Protein AF-0000000078830075 (afdb_homodimer)

Solvent-accessible surface area (backbone atoms only — not comparable to full-atom values): 16969 Å² total; per-residue (Å²): 133,56,41,70,71,23,54,43,54,66,68,58,48,35,55,48,44,54,53,34,48,76,71,70,46,42,34,18,35,35,65,46,62,56,56,66,70,47,53,48,56,51,42,21,47,45,45,36,24,74,73,27,76,35,22,37,37,37,28,37,24,48,68,22,34,22,73,73,71,29,87,81,36,53,84,42,56,39,69,52,33,47,44,50,54,28,34,26,55,56,42,60,32,29,31,77,40,60,59,93,61,63,58,69,55,43,70,63,55,58,39,51,29,41,33,42,45,61,93,42,49,46,86,64,39,87,60,38,66,68,37,42,72,78,70,24,43,56,39,57,24,44,58,83,83,53,78,49,60,64,57,52,46,48,58,50,28,57,62,56,73,105,130,56,41,70,72,24,54,43,55,67,69,59,50,36,54,49,43,53,52,34,50,75,71,70,44,41,33,18,35,36,67,47,62,57,55,67,70,45,53,45,56,51,42,20,47,42,44,37,24,74,74,28,77,35,20,37,36,36,27,37,24,47,69,21,35,21,74,74,72,28,87,79,36,53,83,44,58,40,70,49,33,47,43,48,52,27,35,26,55,58,42,59,32,30,29,76,40,61,59,92,61,64,57,69,56,41,69,65,54,57,39,51,29,41,34,43,45,60,93,44,49,48,87,62,39,87,60,38,65,69,38,43,73,77,70,22,43,56,38,59,23,43,58,84,83,51,76,48,60,64,56,51,48,48,59,49,28,56,62,56,74,104

Structure (mmCIF, N/CA/C/O backbone):
data_AF-0000000078830075-model_v1
#
loop_
_entity.id
_entity.type
_entity.pdbx_description
1 polymer 'D-beta-D-heptose 1-phosphate adenosyltransferase'
#
loop_
_atom_site.group_PDB
_atom_site.id
_atom_site.type_symbol
_atom_site.label_atom_id
_atom_site.label_alt_id
_atom_site.label_comp_id
_atom_site.label_asym_id
_atom_site.label_entity_id
_atom_site.label_seq_id
_atom_site.pdbx_PDB_ins_code
_atom_site.Cartn_x
_atom_site.Cartn_y
_atom_site.Cartn_z
_atom_site.occupancy
_atom_site.B_iso_or_equiv
_atom_site.auth_seq_id
_atom_site.auth_comp_id
_atom_site.auth_asym_id
_atom_site.auth_atom_id
_atom_site.pdbx_PDB_model_num
ATOM 1 N N . MET A 1 1 ? 12.781 -2.438 7.293 1 75.56 1 MET A N 1
ATOM 2 C CA . MET A 1 1 ? 11.867 -2.143 8.391 1 75.56 1 MET A CA 1
ATOM 3 C C . MET A 1 1 ? 10.5 -2.771 8.148 1 75.56 1 MET A C 1
ATOM 5 O O . MET A 1 1 ? 9.969 -2.711 7.039 1 75.56 1 MET A O 1
ATOM 9 N N . SER A 1 2 ? 10.039 -3.365 9.188 1 88.38 2 SER A N 1
ATOM 10 C CA . SER A 1 2 ? 8.742 -4.012 9.039 1 88.38 2 SER A CA 1
ATOM 11 C C . SER A 1 2 ? 7.613 -2.984 8.992 1 88.38 2 SER A C 1
ATOM 13 O O . SER A 1 2 ? 7.777 -1.855 9.461 1 88.38 2 SER A O 1
ATOM 15 N N . THR A 1 3 ? 6.559 -3.283 8.367 1 91.44 3 THR A N 1
ATOM 16 C CA . THR A 1 3 ? 5.395 -2.42 8.203 1 91.44 3 THR A CA 1
ATOM 17 C C . THR A 1 3 ? 4.93 -1.876 9.555 1 91.44 3 THR A C 1
ATOM 19 O O . THR A 1 3 ? 4.781 -0.664 9.719 1 91.44 3 THR A O 1
ATOM 22 N N . LEU A 1 4 ? 4.824 -2.672 10.562 1 94.5 4 LEU A N 1
ATOM 23 C CA . LEU A 1 4 ? 4.281 -2.258 11.852 1 94.5 4 LEU A CA 1
ATOM 24 C C . LEU A 1 4 ? 5.285 -1.397 12.617 1 94.5 4 LEU A C 1
ATOM 26 O O . LEU A 1 4 ? 4.898 -0.557 13.43 1 94.5 4 LEU A O 1
ATOM 30 N N . GLU A 1 5 ? 6.574 -1.55 12.328 1 96.75 5 GLU A N 1
ATOM 31 C CA . GLU A 1 5 ? 7.613 -0.758 12.977 1 96.75 5 GLU A CA 1
ATOM 32 C C . GLU A 1 5 ? 7.574 0.695 12.508 1 96.75 5 GLU A C 1
ATOM 34 O O . GLU A 1 5 ? 8.133 1.577 13.156 1 96.75 5 GLU A O 1
ATOM 39 N N . LYS A 1 6 ? 6.98 0.904 11.383 1 98.56 6 LYS A N 1
ATOM 40 C CA . LYS A 1 6 ? 6.859 2.266 10.875 1 98.56 6 LYS A CA 1
ATOM 41 C C . LYS A 1 6 ? 5.871 3.078 11.703 1 98.56 6 LYS A C 1
ATOM 43 O O . LYS A 1 6 ? 5.871 4.309 11.648 1 98.56 6 LYS A O 1
ATOM 48 N N . ILE A 1 7 ? 4.922 2.43 12.359 1 98.75 7 ILE A N 1
ATOM 49 C CA . ILE A 1 7 ? 3.908 3.117 13.156 1 98.75 7 ILE A CA 1
ATOM 50 C C . ILE A 1 7 ? 4.473 3.453 14.531 1 98.75 7 ILE A C 1
ATOM 52 O O . ILE A 1 7 ? 4.766 2.555 15.328 1 98.75 7 ILE A O 1
ATOM 56 N N . GLN A 1 8 ? 4.652 4.695 14.766 1 98.75 8 GLN A N 1
ATOM 57 C CA . GLN A 1 8 ? 5.309 5.148 15.984 1 98.75 8 GLN A CA 1
ATOM 58 C C . GLN A 1 8 ? 4.523 6.281 16.641 1 98.75 8 GLN A C 1
ATOM 60 O O . GLN A 1 8 ? 3.676 6.906 16 1 98.75 8 GLN A O 1
ATOM 65 N N . SER A 1 9 ? 4.816 6.508 17.891 1 98.56 9 SER A N 1
ATOM 66 C CA . SER A 1 9 ? 4.238 7.652 18.594 1 98.56 9 SER A CA 1
ATOM 67 C C . SER A 1 9 ? 4.832 8.969 18.094 1 98.56 9 SER A C 1
ATOM 69 O O . SER A 1 9 ? 5.934 8.984 17.547 1 98.56 9 SER A O 1
ATOM 71 N N . LEU A 1 10 ? 4.09 10.016 18.328 1 98.69 10 LEU A N 1
ATOM 72 C CA . LEU A 1 10 ? 4.594 11.344 17.969 1 98.69 10 LEU A CA 1
ATOM 73 C C . LEU A 1 10 ? 5.91 11.625 18.688 1 98.69 10 LEU A C 1
ATOM 75 O O . LEU A 1 10 ? 6.84 12.18 18.094 1 98.69 10 LEU A O 1
ATOM 79 N N . ALA A 1 11 ? 5.969 11.25 19.891 1 98.38 11 ALA A N 1
ATOM 80 C CA . ALA A 1 11 ? 7.172 11.5 20.688 1 98.38 11 ALA A CA 1
ATOM 81 C C . ALA A 1 11 ? 8.383 10.812 20.062 1 98.38 11 ALA A C 1
ATOM 83 O O . ALA A 1 11 ? 9.453 11.422 19.938 1 98.38 11 ALA A O 1
ATOM 84 N N . LYS A 1 12 ? 8.227 9.594 19.672 1 98.62 12 LYS A N 1
ATOM 85 C CA . LYS A 1 12 ? 9.32 8.844 19.062 1 98.62 12 LYS A CA 1
ATOM 86 C C . LYS A 1 12 ? 9.734 9.461 17.734 1 98.62 12 LYS A C 1
ATOM 88 O O . LYS A 1 12 ? 10.922 9.586 17.438 1 98.62 12 LYS A O 1
ATOM 93 N N . VAL A 1 13 ? 8.766 9.867 16.938 1 98.88 13 VAL A N 1
ATOM 94 C CA . VAL A 1 13 ? 9.07 10.438 15.625 1 98.88 13 VAL A CA 1
ATOM 95 C C . VAL A 1 13 ? 9.742 11.797 15.797 1 98.88 13 VAL A C 1
ATOM 97 O O . VAL A 1 13 ? 10.625 12.164 15.023 1 98.88 13 VAL A O 1
ATOM 100 N N . ALA A 1 14 ? 9.281 12.531 16.797 1 98.62 14 ALA A N 1
ATOM 101 C CA . ALA A 1 14 ? 9.914 13.82 17.078 1 98.62 14 ALA A CA 1
ATOM 102 C C . ALA A 1 14 ? 11.383 13.641 17.422 1 98.62 14 ALA A C 1
ATOM 104 O O . ALA A 1 14 ? 12.227 14.445 17.016 1 98.62 14 ALA A O 1
ATOM 105 N N . GLU A 1 15 ? 11.672 12.609 18.188 1 98.44 15 GLU A N 1
ATOM 106 C CA . GLU A 1 15 ? 13.062 12.289 18.484 1 98.44 15 GLU A CA 1
ATOM 107 C C . GLU A 1 15 ? 13.836 11.961 17.219 1 98.44 15 GLU A C 1
ATOM 109 O O . GLU A 1 15 ? 14.953 12.438 17.016 1 98.44 15 GLU A O 1
ATOM 114 N N . GLU A 1 16 ? 13.281 11.195 16.391 1 98.62 16 GLU A N 1
ATOM 115 C CA . GLU A 1 16 ? 13.914 10.82 15.133 1 98.62 16 GLU A CA 1
ATOM 116 C C . GLU A 1 16 ? 14.109 12.039 14.234 1 98.62 16 GLU A C 1
ATOM 118 O O . GLU A 1 16 ? 15.109 12.133 13.523 1 98.62 16 GLU A O 1
ATOM 123 N N . ARG A 1 17 ? 13.133 12.867 14.273 1 98.44 17 ARG A N 1
ATOM 124 C CA . ARG A 1 17 ? 13.211 14.094 13.492 1 98.44 17 ARG A CA 1
ATOM 125 C C . ARG A 1 17 ? 14.469 14.883 13.836 1 98.44 17 ARG A C 1
ATOM 127 O O . ARG A 1 17 ? 15.117 15.445 12.945 1 98.44 17 ARG A O 1
ATOM 134 N N . GLU A 1 18 ? 14.797 14.992 15.07 1 97.75 18 GLU A N 1
ATOM 135 C CA . GLU A 1 18 ? 16.016 15.695 15.484 1 97.75 18 GLU A CA 1
ATOM 136 C C . GLU A 1 18 ? 17.25 15.039 14.906 1 97.75 18 GLU A C 1
ATOM 138 O O . GLU A 1 18 ? 18.188 15.734 14.492 1 97.75 18 GLU A O 1
ATOM 143 N N . ARG A 1 19 ? 17.219 13.773 14.898 1 97.94 19 ARG A N 1
ATOM 144 C CA . ARG A 1 19 ? 18.328 13.039 14.297 1 97.94 19 ARG A CA 1
ATOM 145 C C . ARG A 1 19 ? 18.406 13.305 12.797 1 97.94 19 ARG A C 1
ATOM 147 O O . ARG A 1 19 ? 19.5 13.523 12.258 1 97.94 19 ARG A O 1
ATOM 154 N N . TRP A 1 20 ? 17.25 13.305 12.133 1 98.44 20 TRP A N 1
ATOM 155 C CA . TRP A 1 20 ? 17.219 13.578 10.703 1 98.44 20 TRP A CA 1
ATOM 156 C C . TRP A 1 20 ? 17.734 14.977 10.406 1 98.44 20 TRP A C 1
ATOM 158 O O . TRP A 1 20 ? 18.5 15.172 9.453 1 98.44 20 TRP A O 1
ATOM 168 N N . ARG A 1 21 ? 17.297 15.844 11.188 1 97.06 21 ARG A N 1
ATOM 169 C CA . ARG A 1 21 ? 17.766 17.219 11.031 1 97.06 21 ARG A CA 1
ATOM 170 C C . ARG A 1 21 ? 19.281 17.297 11.148 1 97.06 21 ARG A C 1
ATOM 172 O O . ARG A 1 21 ? 19.938 17.953 10.344 1 97.06 21 ARG A O 1
ATOM 179 N N . ALA A 1 22 ? 19.828 16.625 12.148 1 97.75 22 ALA A N 1
ATOM 180 C CA . ALA A 1 22 ? 21.266 16.625 12.375 1 97.75 22 ALA A CA 1
ATOM 181 C C . ALA A 1 22 ? 22.016 16 11.195 1 97.75 22 ALA A C 1
ATOM 183 O O . ALA A 1 22 ? 23.156 16.375 10.906 1 97.75 22 ALA A O 1
ATOM 184 N N . GLU A 1 23 ? 21.344 15.164 10.508 1 98.19 23 GLU A N 1
ATOM 185 C CA . GLU A 1 23 ? 21.922 14.477 9.359 1 98.19 23 GLU A CA 1
ATOM 186 C C . GLU A 1 23 ? 21.703 15.266 8.07 1 98.19 23 GLU A C 1
ATOM 188 O O . GLU A 1 23 ? 22.141 14.852 6.996 1 98.19 23 GLU A O 1
ATOM 193 N N . GLY A 1 24 ? 20.938 16.375 8.188 1 98.06 24 GLY A N 1
ATOM 194 C CA . GLY A 1 24 ? 20.656 17.203 7.02 1 98.06 24 GLY A CA 1
ATOM 195 C C . GLY A 1 24 ? 19.547 16.641 6.145 1 98.06 24 GLY A C 1
ATOM 196 O O . GLY A 1 24 ? 19.453 17 4.965 1 98.06 24 GLY A O 1
ATOM 197 N N . ARG A 1 25 ? 18.75 15.758 6.746 1 98.69 25 ARG A N 1
ATOM 198 C CA . ARG A 1 25 ? 17.656 15.156 5.996 1 98.69 25 ARG A CA 1
ATOM 199 C C . ARG A 1 25 ? 16.375 15.977 6.133 1 98.69 25 ARG A C 1
ATOM 201 O O . ARG A 1 25 ? 16.047 16.422 7.23 1 98.69 25 ARG A O 1
ATOM 208 N N . THR A 1 26 ? 15.664 16.141 5.035 1 98.81 26 THR A N 1
ATOM 209 C CA . THR A 1 26 ? 14.406 16.875 5.027 1 98.81 26 THR A CA 1
ATOM 210 C C . THR A 1 26 ? 13.227 15.945 5.281 1 98.81 26 THR A C 1
ATOM 212 O O . THR A 1 26 ? 13.305 14.742 4.996 1 98.81 26 THR A O 1
ATOM 215 N N . VAL A 1 27 ? 12.188 16.562 5.871 1 98.88 27 VAL A N 1
ATOM 216 C CA . VAL A 1 27 ? 11.016 15.789 6.25 1 98.88 27 VAL A CA 1
ATOM 217 C C . VAL A 1 27 ? 9.758 16.406 5.629 1 98.88 27 VAL A C 1
ATOM 219 O O . VAL A 1 27 ? 9.539 17.609 5.719 1 98.88 27 VAL A O 1
ATOM 222 N N . ALA A 1 28 ? 8.977 15.562 4.957 1 98.94 28 ALA A N 1
ATOM 223 C CA . ALA A 1 28 ? 7.621 15.914 4.543 1 98.94 28 ALA A CA 1
ATOM 224 C C . ALA A 1 28 ? 6.59 15.328 5.5 1 98.94 28 ALA A C 1
ATOM 226 O O . ALA A 1 28 ? 6.746 14.203 5.984 1 98.94 28 ALA A O 1
ATOM 227 N N . LEU A 1 29 ? 5.547 16.094 5.727 1 98.88 29 LEU A N 1
ATOM 228 C CA . LEU A 1 29 ? 4.367 15.633 6.453 1 98.88 29 LEU A CA 1
ATOM 229 C C . LEU A 1 29 ? 3.145 15.609 5.543 1 98.88 29 LEU A C 1
ATOM 231 O O . LEU A 1 29 ? 2.854 16.594 4.863 1 98.88 29 LEU A O 1
ATOM 235 N N . ALA A 1 30 ? 2.545 14.523 5.445 1 98.69 30 ALA A N 1
ATOM 236 C CA . ALA A 1 30 ? 1.22 14.375 4.848 1 98.69 30 ALA A CA 1
ATOM 237 C C . ALA A 1 30 ? 0.227 13.805 5.859 1 98.69 30 ALA A C 1
ATOM 239 O O . ALA A 1 30 ? 0.625 13.203 6.859 1 98.69 30 ALA A O 1
ATOM 240 N N . ASN A 1 31 ? -1.038 14.062 5.637 1 98.31 31 ASN A N 1
ATOM 241 C CA . ASN A 1 31 ? -2.016 13.539 6.582 1 98.31 31 ASN A CA 1
ATOM 242 C C . ASN A 1 31 ? -3.352 13.25 5.906 1 98.31 31 ASN A C 1
ATOM 244 O O . ASN A 1 31 ? -3.625 13.758 4.816 1 98.31 31 ASN A O 1
ATOM 248 N N . GLY A 1 32 ? -4.098 12.422 6.527 1 96.81 32 GLY A N 1
ATOM 249 C CA . GLY A 1 32 ? -5.422 12.094 6.027 1 96.81 32 GLY A CA 1
ATOM 250 C C . GLY A 1 32 ? -6.09 10.969 6.793 1 96.81 32 GLY A C 1
ATOM 251 O O . GLY A 1 32 ? -5.48 10.367 7.684 1 96.81 32 GLY A O 1
ATOM 252 N N . VAL A 1 33 ? -7.285 10.703 6.449 1 96.62 33 VAL A N 1
ATOM 253 C CA . VAL A 1 33 ? -8.07 9.633 7.055 1 96.62 33 VAL A CA 1
ATOM 254 C C . VAL A 1 33 ? -7.672 8.289 6.449 1 96.62 33 VAL A C 1
ATOM 256 O O . VAL A 1 33 ? -7.445 7.32 7.176 1 96.62 33 VAL A O 1
ATOM 259 N N . PHE A 1 34 ? -7.617 8.227 5.098 1 95.88 34 PHE A N 1
ATOM 260 C CA . PHE A 1 34 ? -7.23 7.043 4.336 1 95.88 34 PHE A CA 1
ATOM 261 C C . PHE A 1 34 ? -8.172 5.879 4.629 1 95.88 34 PHE A C 1
ATOM 263 O O . PHE A 1 34 ? -7.719 4.766 4.898 1 95.88 34 PHE A O 1
ATOM 270 N N . ASP A 1 35 ? -9.43 6.188 4.586 1 92.88 35 ASP A N 1
ATOM 271 C CA . ASP A 1 35 ? -10.469 5.234 4.965 1 92.88 35 ASP A CA 1
ATOM 272 C C . ASP A 1 35 ? -10.5 4.047 4.004 1 92.88 35 ASP A C 1
ATOM 274 O O . ASP A 1 35 ? -10.508 2.891 4.434 1 92.88 35 ASP A O 1
ATOM 278 N N . LEU A 1 36 ? -10.562 4.273 2.73 1 89.75 36 LEU A N 1
ATOM 279 C CA . LEU A 1 36 ? -10.383 3.305 1.654 1 89.75 36 LEU A CA 1
ATOM 280 C C . LEU A 1 36 ? -9.227 3.701 0.746 1 89.75 36 LEU A C 1
ATOM 282 O O . LEU A 1 36 ? -9.391 4.543 -0.14 1 89.75 36 LEU A O 1
ATOM 286 N N . LEU A 1 37 ? -8.125 3.066 1.029 1 93.19 37 LEU A N 1
ATOM 287 C CA . LEU A 1 37 ? -6.914 3.412 0.291 1 93.19 37 LEU A CA 1
ATOM 288 C C . LEU A 1 37 ? -7.094 3.156 -1.202 1 93.19 37 LEU A C 1
ATOM 290 O O . LEU A 1 37 ? -7.621 2.113 -1.598 1 93.19 37 LEU A O 1
ATOM 294 N N . HIS A 1 38 ? -6.77 4.082 -1.998 1 92.88 38 HIS A N 1
ATOM 295 C CA . HIS A 1 38 ? -6.855 3.986 -3.451 1 92.88 38 HIS A CA 1
ATOM 296 C C . HIS A 1 38 ? -5.664 4.672 -4.117 1 92.88 38 HIS A C 1
ATOM 298 O O . HIS A 1 38 ? -4.82 5.262 -3.439 1 92.88 38 HIS A O 1
ATOM 304 N N . VAL A 1 39 ? -5.629 4.668 -5.391 1 93.62 39 VAL A N 1
ATOM 305 C CA . VAL A 1 39 ? -4.445 5.102 -6.121 1 93.62 39 VAL A CA 1
ATOM 306 C C . VAL A 1 39 ? -4.25 6.605 -5.938 1 93.62 39 VAL A C 1
ATOM 308 O O . VAL A 1 39 ? -3.117 7.094 -5.926 1 93.62 39 VAL A O 1
ATOM 311 N N . GLY A 1 40 ? -5.32 7.312 -5.77 1 93.12 40 GLY A N 1
ATOM 312 C CA . GLY A 1 40 ? -5.184 8.734 -5.48 1 93.12 40 GLY A CA 1
ATOM 313 C C . GLY A 1 40 ? -4.367 9.008 -4.234 1 93.12 40 GLY A C 1
ATOM 314 O O . GLY A 1 40 ? -3.562 9.945 -4.211 1 93.12 40 GLY A O 1
ATOM 315 N N . HIS A 1 41 ? -4.652 8.25 -3.189 1 95.75 41 HIS A N 1
ATOM 316 C CA . HIS A 1 41 ? -3.857 8.383 -1.975 1 95.75 41 HIS A CA 1
ATOM 317 C C . HIS A 1 41 ? -2.389 8.07 -2.24 1 95.75 41 HIS A C 1
ATOM 319 O O . HIS A 1 41 ? -1.504 8.789 -1.773 1 95.75 41 HIS A O 1
ATOM 325 N N . VAL A 1 42 ? -2.146 7.008 -2.992 1 96.19 42 VAL A N 1
ATOM 326 C CA . VAL A 1 42 ? -0.779 6.586 -3.279 1 96.19 42 VAL A CA 1
ATOM 327 C C . VAL A 1 42 ? -0.044 7.691 -4.031 1 96.19 42 VAL A C 1
ATOM 329 O O . VAL A 1 42 ? 1.069 8.07 -3.658 1 96.19 42 VAL A O 1
ATOM 332 N N . ARG A 1 43 ? -0.621 8.188 -5.008 1 95.06 43 ARG A N 1
ATOM 333 C CA . ARG A 1 43 ? 0.001 9.227 -5.82 1 95.06 43 ARG A CA 1
ATOM 334 C C . ARG A 1 43 ? 0.235 10.492 -5.008 1 95.06 43 ARG A C 1
ATOM 336 O O . ARG A 1 43 ? 1.271 11.148 -5.148 1 95.06 43 ARG A O 1
ATOM 343 N N . TYR A 1 44 ? -0.732 10.852 -4.152 1 96.25 44 TYR A N 1
ATOM 344 C CA . TYR A 1 44 ? -0.591 11.945 -3.195 1 96.25 44 TYR A CA 1
ATOM 345 C C . TYR A 1 44 ? 0.624 11.734 -2.301 1 96.25 44 TYR A C 1
ATOM 347 O O . TYR A 1 44 ? 1.494 12.602 -2.207 1 96.25 44 TYR A O 1
ATOM 355 N N . LEU A 1 45 ? 0.78 10.586 -1.755 1 98.12 45 LEU A N 1
ATOM 356 C CA . LEU A 1 45 ? 1.843 10.305 -0.798 1 98.12 45 LEU A CA 1
ATOM 357 C C . LEU A 1 45 ? 3.188 10.156 -1.505 1 98.12 45 LEU A C 1
ATOM 359 O O . LEU A 1 45 ? 4.219 10.586 -0.98 1 98.12 45 LEU A O 1
ATOM 363 N N . GLU A 1 46 ? 3.176 9.586 -2.65 1 97.5 46 GLU A N 1
ATOM 364 C CA . GLU A 1 46 ? 4.418 9.5 -3.412 1 97.5 46 GLU A CA 1
ATOM 365 C C . GLU A 1 46 ? 4.91 10.883 -3.832 1 97.5 46 GLU A C 1
ATOM 367 O O . GLU A 1 46 ? 6.113 11.148 -3.824 1 97.5 46 GLU A O 1
ATOM 372 N N . GLY A 1 47 ? 3.938 11.695 -4.246 1 96.81 47 GLY A N 1
ATOM 373 C CA . GLY A 1 47 ? 4.312 13.07 -4.523 1 96.81 47 GLY A CA 1
ATOM 374 C C . GLY A 1 47 ? 4.914 13.781 -3.32 1 96.81 47 GLY A C 1
ATOM 375 O O . GLY A 1 47 ? 5.883 14.531 -3.455 1 96.81 47 GLY A O 1
ATOM 376 N N . ALA A 1 48 ? 4.328 13.562 -2.146 1 98.12 48 ALA A N 1
ATOM 377 C CA . ALA A 1 48 ? 4.855 14.141 -0.911 1 98.12 48 ALA A CA 1
ATOM 378 C C . ALA A 1 48 ? 6.27 13.641 -0.63 1 98.12 48 ALA A C 1
ATOM 380 O O . ALA A 1 48 ? 7.164 14.43 -0.315 1 98.12 48 ALA A O 1
ATOM 381 N N . ARG A 1 49 ? 6.48 12.375 -0.796 1 98.19 49 ARG A N 1
ATOM 382 C CA . ARG A 1 49 ? 7.777 11.758 -0.54 1 98.19 49 ARG A CA 1
ATOM 383 C C . ARG A 1 49 ? 8.844 12.328 -1.475 1 98.19 49 ARG A C 1
ATOM 385 O O . ARG A 1 49 ? 10.008 12.477 -1.084 1 98.19 49 ARG A O 1
ATOM 392 N N . ALA A 1 50 ? 8.453 12.633 -2.684 1 97.62 50 ALA A N 1
ATOM 393 C CA . ALA A 1 50 ? 9.383 13.148 -3.686 1 97.62 50 ALA A CA 1
ATOM 394 C C . ALA A 1 50 ? 9.914 14.523 -3.285 1 97.62 50 ALA A C 1
ATOM 396 O O . ALA A 1 50 ? 10.922 14.992 -3.828 1 97.62 50 ALA A O 1
ATOM 397 N N . LEU A 1 51 ? 9.328 15.133 -2.285 1 98.19 51 LEU A N 1
ATOM 398 C CA . LEU A 1 51 ? 9.68 16.5 -1.931 1 98.19 51 LEU A CA 1
ATOM 399 C C . LEU A 1 51 ? 10.641 16.531 -0.747 1 98.19 51 LEU A C 1
ATOM 401 O O . LEU A 1 51 ? 11.133 17.594 -0.366 1 98.19 51 LEU A O 1
ATOM 405 N N . ALA A 1 52 ? 10.922 15.398 -0.125 1 98.69 52 ALA A N 1
ATOM 406 C CA . ALA A 1 52 ? 11.781 15.344 1.058 1 98.69 52 ALA A CA 1
ATOM 407 C C . ALA A 1 52 ? 12.484 13.992 1.16 1 98.69 52 ALA A C 1
ATOM 409 O O . ALA A 1 52 ? 12.18 13.07 0.401 1 98.69 52 ALA A O 1
ATOM 410 N N . ASP A 1 53 ? 13.383 13.883 2.064 1 98.69 53 ASP A N 1
ATOM 411 C CA . ASP A 1 53 ? 14.141 12.648 2.281 1 98.69 53 ASP A CA 1
ATOM 412 C C . ASP A 1 53 ? 13.32 11.641 3.074 1 98.69 53 ASP A C 1
ATOM 414 O O . ASP A 1 53 ? 13.523 10.43 2.943 1 98.69 53 ASP A O 1
ATOM 418 N N . VAL A 1 54 ? 12.445 12.156 3.934 1 98.75 54 VAL A N 1
ATOM 419 C CA . VAL A 1 54 ? 11.633 11.328 4.82 1 98.75 54 VAL A CA 1
ATOM 420 C C . VAL A 1 54 ? 10.164 11.75 4.723 1 98.75 54 VAL A C 1
ATOM 422 O O . VAL A 1 54 ? 9.859 12.945 4.719 1 98.75 54 VAL A O 1
ATOM 425 N N . LEU A 1 55 ? 9.305 10.797 4.609 1 98.88 55 LEU A N 1
ATOM 426 C CA . LEU A 1 55 ? 7.875 11.102 4.656 1 98.88 55 LEU A CA 1
ATOM 427 C C . LEU A 1 55 ? 7.246 10.562 5.934 1 98.88 55 LEU A C 1
ATOM 429 O O . LEU A 1 55 ? 7.285 9.359 6.188 1 98.88 55 LEU A O 1
ATOM 433 N N . VAL A 1 56 ? 6.652 11.406 6.711 1 98.94 56 VAL A N 1
ATOM 434 C CA . VAL A 1 56 ? 5.797 11.062 7.844 1 98.94 56 VAL A CA 1
ATOM 435 C C . VAL A 1 56 ? 4.332 11.258 7.465 1 98.94 56 VAL A C 1
ATOM 437 O O . VAL A 1 56 ? 3.949 12.312 6.957 1 98.94 56 VAL A O 1
ATOM 440 N N . VAL A 1 57 ? 3.578 10.258 7.684 1 98.94 57 VAL A N 1
ATOM 441 C CA . VAL A 1 57 ? 2.15 10.344 7.395 1 98.94 57 VAL A CA 1
ATOM 442 C C . VAL A 1 57 ? 1.355 10.289 8.695 1 98.94 57 VAL A C 1
ATOM 444 O O . VAL A 1 57 ? 1.53 9.375 9.5 1 98.94 57 VAL A O 1
ATOM 447 N N . ALA A 1 58 ? 0.541 11.258 8.891 1 98.94 58 ALA A N 1
ATOM 448 C CA . ALA A 1 58 ? -0.357 11.289 10.047 1 98.94 58 ALA A CA 1
ATOM 449 C C . ALA A 1 58 ? -1.755 10.812 9.664 1 98.94 58 ALA A C 1
ATOM 451 O O . ALA A 1 58 ? -2.4 11.391 8.789 1 98.94 58 ALA A O 1
ATOM 452 N N . VAL A 1 59 ? -2.217 9.789 10.32 1 98.75 59 VAL A N 1
ATOM 453 C CA . VAL A 1 59 ? -3.52 9.188 10.055 1 98.75 59 VAL A CA 1
ATOM 454 C C . VAL A 1 59 ? -4.5 9.57 11.156 1 98.75 59 VAL A C 1
ATOM 456 O O . VAL A 1 59 ? -4.223 9.367 12.344 1 98.75 59 VAL A O 1
ATOM 459 N N . ASN A 1 60 ? -5.648 10.141 10.773 1 98.44 60 ASN A N 1
ATOM 460 C CA . ASN A 1 60 ? -6.684 10.469 11.75 1 98.44 60 ASN A CA 1
ATOM 461 C C . ASN A 1 60 ? -7.121 9.242 12.531 1 98.44 60 ASN A C 1
ATOM 463 O O . ASN A 1 60 ? -7.301 8.164 11.961 1 98.44 60 ASN A O 1
ATOM 467 N N . SER A 1 61 ? -7.242 9.391 13.812 1 98.31 61 SER A N 1
ATOM 468 C CA . SER A 1 61 ? -7.832 8.32 14.617 1 98.31 61 SER A CA 1
ATOM 469 C C . SER A 1 61 ? -9.297 8.102 14.25 1 98.31 61 SER A C 1
ATOM 471 O O . SER A 1 61 ? -9.875 8.883 13.492 1 98.31 61 SER A O 1
ATOM 473 N N . ASP A 1 62 ? -9.883 7.012 14.812 1 97.31 62 ASP A N 1
ATOM 474 C CA . ASP A 1 62 ? -11.312 6.793 14.625 1 97.31 62 ASP A CA 1
ATOM 475 C C . ASP A 1 62 ? -12.125 7.961 15.188 1 97.31 62 ASP A C 1
ATOM 477 O O . ASP A 1 62 ? -13.07 8.43 14.547 1 97.31 62 ASP A O 1
ATOM 481 N N . ALA A 1 63 ? -11.727 8.414 16.375 1 96.75 63 ALA A N 1
ATOM 482 C CA . ALA A 1 63 ? -12.438 9.516 17.031 1 96.75 63 ALA A CA 1
ATOM 483 C C . ALA A 1 63 ? -12.336 10.797 16.188 1 96.75 63 ALA A C 1
ATOM 485 O O . ALA A 1 63 ? -13.344 11.469 15.961 1 96.75 63 ALA A O 1
ATOM 486 N N . SER A 1 64 ? -11.133 11.109 15.742 1 96.56 64 SER A N 1
ATOM 487 C CA . SER A 1 64 ? -10.914 12.281 14.906 1 96.56 64 SER A CA 1
ATOM 488 C C . SER A 1 64 ? -11.711 12.195 13.617 1 96.56 64 SER A C 1
ATOM 490 O O . SER A 1 64 ? -12.297 13.188 13.172 1 96.56 64 SER A O 1
ATOM 492 N N . THR A 1 65 ? -11.789 11.055 12.977 1 96.38 65 THR A N 1
ATOM 493 C CA . THR A 1 65 ? -12.516 10.844 11.734 1 96.38 65 THR A CA 1
ATOM 494 C C . THR A 1 65 ? -14.016 11.031 11.945 1 96.38 65 THR A C 1
ATOM 496 O O . THR A 1 65 ? -14.688 11.688 11.141 1 96.38 65 THR A O 1
ATOM 499 N N . ARG A 1 66 ? -14.484 10.469 13.008 1 94.81 66 ARG A N 1
ATOM 500 C CA . ARG A 1 66 ? -15.914 10.57 13.305 1 94.81 66 ARG A CA 1
ATOM 501 C C . ARG A 1 66 ? -16.328 12.023 13.523 1 94.81 66 ARG A C 1
ATOM 503 O O . ARG A 1 66 ? -17.406 12.438 13.102 1 94.81 66 ARG A O 1
ATOM 510 N N . ALA A 1 67 ? -15.516 12.734 14.164 1 93.06 67 ALA A N 1
ATOM 511 C CA . ALA A 1 67 ? -15.789 14.148 14.406 1 93.06 67 ALA A CA 1
ATOM 512 C C . ALA A 1 67 ? -15.844 14.93 13.094 1 93.06 67 ALA A C 1
ATOM 514 O O . ALA A 1 67 ? -16.609 15.883 12.969 1 93.06 67 ALA A O 1
ATOM 515 N N . TYR A 1 68 ? -15.07 14.531 12.125 1 88.88 68 TYR A N 1
ATOM 516 C CA . TYR A 1 68 ? -14.898 15.219 10.852 1 88.88 68 TYR A CA 1
ATOM 517 C C . TYR A 1 68 ? -15.922 14.742 9.828 1 88.88 68 TYR A C 1
ATOM 519 O O . TYR A 1 68 ? -16.562 15.562 9.156 1 88.88 68 TYR A O 1
ATOM 527 N N . LYS A 1 69 ? -16.219 13.438 9.781 1 89.31 69 LYS A N 1
ATOM 528 C CA . LYS A 1 69 ? -17.016 12.859 8.703 1 89.31 69 LYS A CA 1
ATOM 529 C C . LYS A 1 69 ? -18.391 12.414 9.211 1 89.31 69 LYS A C 1
ATOM 531 O O . LYS A 1 69 ? -19.281 12.133 8.414 1 89.31 69 LYS A O 1
ATOM 536 N N . GLY A 1 70 ? -18.516 12.383 10.484 1 90.94 70 GLY A N 1
ATOM 537 C CA . GLY A 1 70 ? -19.812 11.984 11.023 1 90.94 70 GLY A CA 1
ATOM 538 C C . GLY A 1 70 ? -19.828 10.57 11.555 1 90.94 70 GLY A C 1
ATOM 539 O O . GLY A 1 70 ? -18.844 9.836 11.422 1 90.94 70 GLY A O 1
ATOM 540 N N . PRO A 1 71 ? -21.047 10.367 12.008 1 88.56 71 PRO A N 1
ATOM 541 C CA . PRO A 1 71 ? -21.188 9.031 12.594 1 88.56 71 PRO A CA 1
ATOM 542 C C . PRO A 1 71 ? -21.094 7.918 11.547 1 88.56 71 PRO A C 1
ATOM 544 O O . PRO A 1 71 ? -21.438 8.141 10.375 1 88.56 71 PRO A O 1
ATOM 547 N N . GLY A 1 72 ? -20.578 6.812 11.789 1 88.19 72 GLY A N 1
ATOM 548 C CA . GLY A 1 72 ? -20.469 5.688 10.875 1 88.19 72 GLY A CA 1
ATOM 549 C C . GLY A 1 72 ? -19.109 5.617 10.188 1 88.19 72 GLY A C 1
ATOM 550 O O . GLY A 1 72 ? -18.844 4.688 9.43 1 88.19 72 GLY A O 1
ATOM 551 N N . ARG A 1 73 ? -18.562 6.727 10.414 1 90.94 73 ARG A N 1
ATOM 552 C CA . ARG A 1 73 ? -17.219 6.758 9.844 1 90.94 73 ARG A CA 1
ATOM 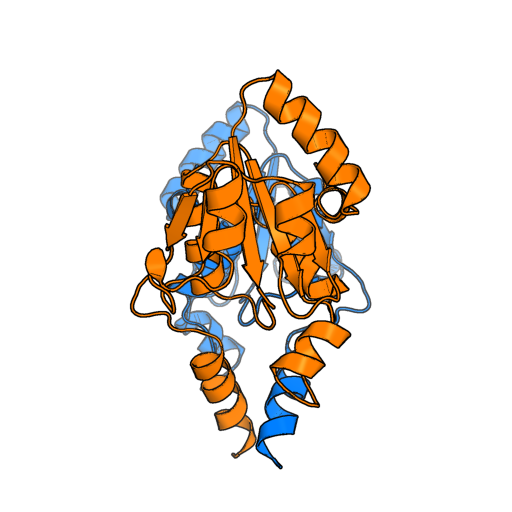553 C C . ARG A 1 73 ? -16.172 6.707 10.938 1 90.94 73 ARG A C 1
ATOM 555 O O . ARG A 1 73 ? -16.422 7.094 12.078 1 90.94 73 ARG A O 1
ATOM 562 N N . PRO A 1 74 ? -14.977 6.254 10.508 1 94.38 74 PRO A N 1
ATOM 563 C CA . PRO A 1 74 ? -14.539 5.637 9.258 1 94.38 74 PRO A CA 1
ATOM 564 C C . PRO A 1 74 ? -15.086 4.219 9.078 1 94.38 74 PRO A C 1
ATOM 566 O O . PRO A 1 74 ? -15.562 3.611 10.039 1 94.38 74 PRO A O 1
ATOM 569 N N . TYR A 1 75 ? -14.914 3.666 7.895 1 90.06 75 TYR A N 1
ATOM 570 C CA . TYR A 1 75 ? -15.289 2.289 7.602 1 90.06 75 TYR A CA 1
ATOM 571 C C . TYR A 1 75 ? -14.234 1.314 8.102 1 90.06 75 TYR A C 1
ATOM 573 O O . TYR A 1 75 ? -14.547 0.191 8.5 1 90.06 75 TYR A O 1
ATOM 581 N N . ILE A 1 76 ? -13.008 1.747 8.016 1 92.56 76 ILE A N 1
ATOM 582 C CA . ILE A 1 76 ? -11.867 0.914 8.383 1 92.56 76 ILE A CA 1
ATOM 583 C C . ILE A 1 76 ? -11.242 1.428 9.68 1 92.56 76 ILE A C 1
ATOM 585 O O . ILE A 1 76 ? -10.992 2.627 9.82 1 92.56 76 ILE A O 1
ATOM 589 N N . PRO A 1 77 ? -11.023 0.534 10.641 1 95.31 77 PRO A N 1
ATOM 590 C CA . PRO A 1 77 ? -10.445 0.977 11.906 1 95.31 77 PRO A CA 1
ATOM 591 C C . PRO A 1 77 ? -9.078 1.624 11.734 1 95.31 77 PRO A C 1
ATOM 593 O O . PRO A 1 77 ? -8.328 1.262 10.828 1 95.31 77 PRO A O 1
ATOM 596 N N . GLU A 1 78 ? -8.758 2.51 12.617 1 97.44 78 GLU A N 1
ATOM 597 C CA . GLU A 1 78 ? -7.543 3.309 12.508 1 97.44 78 GLU A CA 1
ATOM 598 C C . GLU A 1 78 ? -6.301 2.422 12.469 1 97.44 78 GLU A C 1
ATOM 600 O O . GLU A 1 78 ? -5.324 2.746 11.789 1 97.44 78 GLU A O 1
ATOM 605 N N . GLY A 1 79 ? -6.273 1.312 13.211 1 97 79 GLY A N 1
ATOM 606 C CA . GLY A 1 79 ? -5.125 0.422 13.18 1 97 79 GLY A CA 1
ATOM 607 C C . GLY A 1 79 ? -4.863 -0.165 11.805 1 97 79 GLY A C 1
ATOM 608 O O . GLY A 1 79 ? -3.713 -0.245 11.367 1 97 79 GLY A O 1
ATOM 609 N N . GLU A 1 80 ? -5.898 -0.555 11.148 1 96.06 80 GLU A N 1
ATOM 610 C CA . GLU A 1 80 ? -5.777 -1.127 9.812 1 96.06 80 GLU A CA 1
ATOM 611 C C . GLU A 1 80 ? -5.418 -0.057 8.781 1 96.06 80 GLU A C 1
ATOM 613 O O . GLU A 1 80 ? -4.609 -0.299 7.887 1 96.06 80 GLU A O 1
ATOM 618 N N . ARG A 1 81 ? -6.027 1.076 8.938 1 97.38 81 ARG A N 1
ATOM 619 C CA . ARG A 1 81 ? -5.691 2.174 8.039 1 97.38 81 ARG A CA 1
ATOM 620 C C . ARG A 1 81 ? -4.223 2.564 8.172 1 97.38 81 ARG A C 1
ATOM 622 O O . ARG A 1 81 ? -3.523 2.734 7.176 1 97.38 81 ARG A O 1
ATOM 629 N N . ALA A 1 82 ? -3.75 2.627 9.391 1 98.5 82 ALA A N 1
ATOM 630 C CA . ALA A 1 82 ? -2.348 2.951 9.648 1 98.5 82 ALA A CA 1
ATOM 631 C C . ALA A 1 82 ? -1.425 1.88 9.07 1 98.5 82 ALA A C 1
ATOM 633 O O . ALA A 1 82 ? -0.39 2.195 8.484 1 98.5 82 ALA A O 1
ATOM 634 N N . GLU A 1 83 ? -1.797 0.679 9.266 1 97.69 83 GLU A N 1
ATOM 635 C CA . GLU A 1 83 ? -1 -0.433 8.75 1 97.69 83 GLU A CA 1
ATOM 636 C C . GLU A 1 83 ? -0.922 -0.405 7.23 1 97.69 83 GLU A C 1
ATOM 638 O O . GLU A 1 83 ? 0.143 -0.634 6.652 1 97.69 83 GLU A O 1
ATOM 643 N N . LEU A 1 84 ? -2.006 -0.13 6.598 1 98 84 LEU A N 1
ATOM 644 C CA . LEU A 1 84 ? -2.035 -0.042 5.141 1 98 84 LEU A CA 1
ATOM 645 C C . LEU A 1 84 ? -1.119 1.072 4.645 1 98 84 LEU A C 1
ATOM 647 O O . LEU A 1 84 ? -0.337 0.87 3.713 1 98 84 LEU A O 1
ATOM 651 N N . VAL A 1 85 ? -1.199 2.197 5.273 1 98.75 85 VAL A N 1
ATOM 652 C CA . VAL A 1 85 ? -0.357 3.328 4.898 1 98.75 85 VAL A CA 1
ATOM 653 C C . VAL A 1 85 ? 1.109 2.984 5.148 1 98.75 85 VAL A C 1
ATOM 655 O O . VAL A 1 85 ? 1.973 3.287 4.32 1 98.75 85 VAL A O 1
ATOM 658 N N . ALA A 1 86 ? 1.373 2.311 6.227 1 98.75 86 ALA A N 1
ATOM 659 C CA . ALA A 1 86 ? 2.738 1.94 6.594 1 98.75 86 ALA A CA 1
ATOM 660 C C . ALA A 1 86 ? 3.318 0.932 5.605 1 98.75 86 ALA A C 1
ATOM 662 O O . ALA A 1 86 ? 4.535 0.864 5.422 1 98.75 86 ALA A O 1
ATOM 663 N N . ALA A 1 87 ? 2.457 0.226 5.016 1 98.44 87 ALA A N 1
ATOM 664 C CA . ALA A 1 87 ? 2.902 -0.823 4.102 1 98.44 87 ALA A CA 1
ATOM 665 C C . ALA A 1 87 ? 3.395 -0.229 2.785 1 98.44 87 ALA A C 1
ATOM 667 O O . ALA A 1 87 ? 4.035 -0.917 1.988 1 98.44 87 ALA A O 1
ATOM 668 N N . LEU A 1 88 ? 3.078 0.979 2.502 1 98.56 88 LEU A N 1
ATOM 669 C CA . LEU A 1 88 ? 3.506 1.626 1.266 1 98.56 88 LEU A CA 1
ATOM 670 C C . LEU A 1 88 ? 5.012 1.873 1.272 1 98.56 88 LEU A C 1
ATOM 672 O O . LEU A 1 88 ? 5.578 2.25 2.301 1 98.56 88 LEU A O 1
ATOM 676 N N . ALA A 1 89 ? 5.625 1.761 0.127 1 98.25 89 ALA A N 1
ATOM 677 C CA . ALA A 1 89 ? 7.066 1.925 -0.017 1 98.25 89 ALA A CA 1
ATOM 678 C C . ALA A 1 89 ? 7.488 3.361 0.281 1 98.25 89 ALA A C 1
ATOM 680 O O . ALA A 1 89 ? 8.57 3.598 0.824 1 98.25 89 ALA A O 1
ATOM 681 N N . CYS A 1 90 ? 6.613 4.281 -0.002 1 98.12 90 CYS A N 1
ATOM 682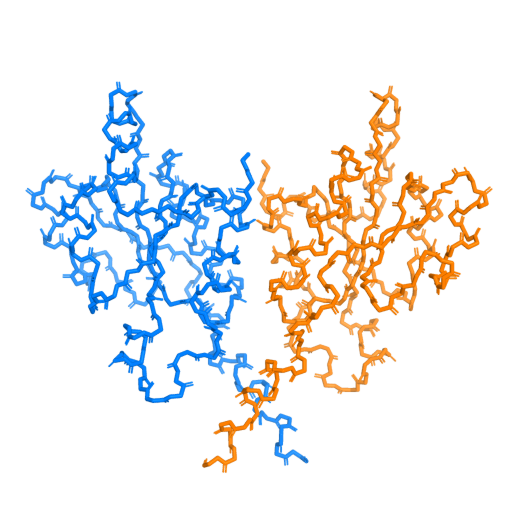 C CA . CYS A 1 90 ? 6.984 5.691 0.078 1 98.12 90 CYS A CA 1
ATOM 683 C C . CYS A 1 90 ? 6.895 6.199 1.512 1 98.12 90 CYS A C 1
ATOM 685 O O . CYS A 1 90 ? 7.379 7.289 1.82 1 98.12 90 CYS A O 1
ATOM 687 N N . THR A 1 91 ? 6.309 5.469 2.441 1 98.69 91 THR A N 1
ATOM 688 C CA . THR A 1 91 ? 6.055 5.93 3.803 1 98.69 91 THR A CA 1
ATOM 689 C C . THR A 1 91 ? 7.18 5.492 4.738 1 98.69 91 THR A C 1
ATOM 691 O O . THR A 1 91 ? 7.527 4.309 4.793 1 98.69 91 THR A O 1
ATOM 694 N N . ASP A 1 92 ? 7.711 6.434 5.5 1 98.75 92 ASP A N 1
ATOM 695 C CA . ASP A 1 92 ? 8.797 6.105 6.418 1 98.75 92 ASP A CA 1
ATOM 696 C C . ASP A 1 92 ? 8.273 5.957 7.848 1 98.75 92 ASP A C 1
ATOM 698 O O . ASP A 1 92 ? 8.727 5.074 8.586 1 98.75 92 ASP A O 1
ATOM 702 N N . ARG A 1 93 ? 7.344 6.809 8.203 1 98.88 93 ARG A N 1
ATOM 703 C CA . ARG A 1 93 ? 6.715 6.742 9.516 1 98.88 93 ARG A CA 1
ATOM 704 C C . ARG A 1 93 ? 5.234 7.086 9.438 1 98.88 93 ARG A C 1
ATOM 706 O O . ARG A 1 93 ? 4.824 7.891 8.594 1 98.88 93 ARG A O 1
ATOM 713 N N . VAL A 1 94 ? 4.484 6.508 10.328 1 98.94 94 VAL A N 1
ATOM 714 C CA . VAL A 1 94 ? 3.055 6.758 10.461 1 98.94 94 VAL A CA 1
ATOM 715 C C . VAL A 1 94 ? 2.725 7.117 11.914 1 98.94 94 VAL A C 1
ATOM 717 O O . VAL A 1 94 ? 3.213 6.469 12.844 1 98.94 94 VAL A O 1
ATOM 720 N N . ILE A 1 95 ? 1.964 8.141 12.07 1 98.88 95 ILE A N 1
ATOM 721 C CA . ILE A 1 95 ? 1.442 8.562 13.367 1 98.88 95 ILE A CA 1
ATOM 722 C C . ILE A 1 95 ? -0.084 8.578 13.328 1 98.88 95 ILE A C 1
ATOM 724 O O . ILE A 1 95 ? -0.681 9.062 12.367 1 98.88 95 ILE A O 1
ATOM 728 N N . VAL A 1 96 ? -0.698 8.023 14.359 1 98.75 96 VAL A N 1
ATOM 729 C CA . VAL A 1 96 ? -2.141 8.18 14.516 1 98.75 96 VAL A CA 1
ATOM 730 C C . VAL A 1 96 ? -2.43 9.328 15.484 1 98.75 96 VAL A C 1
ATOM 732 O O . VAL A 1 96 ? -1.823 9.422 16.547 1 98.75 96 VAL A O 1
ATOM 735 N N . PHE A 1 97 ? -3.332 10.219 15.062 1 98.25 97 PHE A N 1
ATOM 736 C CA . PHE A 1 97 ? -3.574 11.375 15.914 1 98.25 97 PHE A CA 1
ATOM 737 C C . PHE A 1 97 ? -5.066 11.586 16.141 1 98.25 97 PHE A C 1
ATOM 739 O O . PHE A 1 97 ? -5.879 11.273 15.266 1 98.25 97 PHE A O 1
ATOM 746 N N . ASP A 1 98 ? -5.441 12.234 17.234 1 96.62 98 ASP A N 1
ATOM 747 C CA . ASP A 1 98 ? -6.824 12.352 17.672 1 96.62 98 ASP A CA 1
ATOM 748 C C . ASP A 1 98 ? -7.383 13.742 17.359 1 96.62 98 ASP A C 1
ATOM 750 O O . ASP A 1 98 ? -8.602 13.922 17.281 1 96.62 98 ASP A O 1
ATOM 754 N N . GLU A 1 99 ? -6.496 14.695 17.25 1 95.44 99 GLU A N 1
ATOM 755 C CA . GLU A 1 99 ? -6.918 16.094 17.109 1 95.44 99 GLU A CA 1
ATOM 756 C C . GLU A 1 99 ? -7.68 16.312 15.812 1 95.44 99 GLU A C 1
ATOM 758 O O . GLU A 1 99 ? -7.617 15.484 14.898 1 95.44 99 GLU A O 1
ATOM 763 N N . SER A 1 100 ? -8.352 17.469 15.688 1 92.56 100 SER A N 1
ATOM 764 C CA . SER A 1 100 ? -9.148 17.797 14.508 1 92.56 100 SER A CA 1
ATOM 765 C C . SER A 1 100 ? -8.273 18.328 13.383 1 92.56 100 SER A C 1
ATOM 767 O O . SER A 1 100 ? -8.734 18.5 12.25 1 92.56 100 SER A O 1
ATOM 769 N N . ASN A 1 101 ? -7.078 18.672 13.719 1 94.44 101 ASN A N 1
ATOM 770 C CA . ASN A 1 101 ? -6.094 19.125 12.75 1 94.44 101 ASN A CA 1
ATOM 771 C C . ASN A 1 101 ? -4.688 18.672 13.117 1 94.44 101 ASN A C 1
ATOM 773 O O . ASN A 1 101 ? -4.473 18.109 14.195 1 94.44 101 ASN A O 1
ATOM 777 N N . VAL A 1 102 ? -3.73 18.906 12.25 1 97 102 VAL A N 1
ATOM 778 C CA . VAL A 1 102 ? -2.402 18.328 12.414 1 97 102 VAL A CA 1
ATOM 779 C C . VAL A 1 102 ? -1.452 19.359 13 1 97 102 VAL A C 1
ATOM 781 O O . VAL A 1 102 ? -0.231 19.219 12.906 1 97 102 VAL A O 1
ATOM 784 N N . ARG A 1 103 ? -1.957 20.406 13.625 1 97.56 103 ARG A N 1
ATOM 785 C CA . ARG A 1 103 ? -1.114 21.484 14.109 1 97.56 103 ARG A CA 1
ATOM 786 C C . ARG A 1 103 ? -0.176 21 15.211 1 97.56 103 ARG A C 1
ATOM 788 O O . ARG A 1 103 ? 0.983 21.422 15.273 1 97.56 103 ARG A O 1
ATOM 795 N N . VAL A 1 104 ? -0.712 20.172 16.094 1 97.56 104 VAL A N 1
ATOM 796 C CA . VAL A 1 104 ? 0.107 19.641 17.188 1 97.56 104 VAL A CA 1
ATOM 797 C C . VAL A 1 104 ? 1.303 18.891 16.609 1 97.56 104 VAL A C 1
ATOM 799 O O . VAL A 1 104 ? 2.43 19.047 17.078 1 97.56 104 VAL A O 1
ATOM 802 N N . ILE A 1 105 ? 1.096 18.156 15.562 1 98.56 105 ILE A N 1
ATOM 803 C CA . ILE A 1 105 ? 2.154 17.375 14.922 1 98.56 105 ILE A CA 1
ATOM 804 C C . ILE A 1 105 ? 3.123 18.312 14.211 1 98.56 105 ILE A C 1
ATOM 806 O O . ILE A 1 105 ? 4.34 18.141 14.289 1 98.56 105 ILE A O 1
ATOM 810 N N . ILE A 1 106 ? 2.594 19.344 13.555 1 98.62 106 ILE A N 1
ATOM 811 C CA . ILE A 1 106 ? 3.424 20.312 12.859 1 98.62 106 ILE A CA 1
ATOM 812 C C . ILE A 1 106 ? 4.34 21.016 13.859 1 98.62 106 ILE A C 1
ATOM 814 O O . ILE A 1 106 ? 5.535 21.188 13.609 1 98.62 106 ILE A O 1
ATOM 818 N N . ARG A 1 107 ? 3.797 21.375 15.008 1 97.75 107 ARG A N 1
ATOM 819 C CA . ARG A 1 107 ? 4.582 22.078 16.031 1 97.75 107 ARG A CA 1
ATOM 820 C C . ARG A 1 107 ? 5.688 21.172 16.578 1 97.75 107 ARG A C 1
ATOM 822 O O . ARG A 1 107 ? 6.797 21.641 16.828 1 97.75 107 ARG A O 1
ATOM 829 N N . ALA A 1 108 ? 5.363 19.938 16.703 1 97.88 108 ALA A N 1
ATOM 830 C CA . ALA A 1 108 ? 6.316 19 17.281 1 97.88 108 ALA A CA 1
ATOM 831 C C . ALA A 1 108 ? 7.41 18.641 16.281 1 97.88 108 ALA A C 1
ATOM 833 O O . ALA A 1 108 ? 8.586 18.562 16.641 1 97.88 108 ALA A O 1
ATOM 834 N N . LEU A 1 109 ? 7.066 18.484 15 1 98.38 109 LEU A N 1
ATOM 835 C CA . LEU A 1 109 ? 7.988 17.922 14.023 1 98.38 109 LEU A CA 1
ATOM 836 C C . LEU A 1 109 ? 8.68 19.031 13.234 1 98.38 109 LEU A C 1
ATOM 838 O O . LEU A 1 109 ? 9.789 18.844 12.727 1 98.38 109 LEU A O 1
ATOM 842 N N . LYS A 1 110 ? 7.957 20.188 13.055 1 98.31 110 LYS A N 1
ATOM 843 C CA . LYS A 1 110 ? 8.422 21.25 12.18 1 98.31 110 LYS A CA 1
ATOM 844 C C . LYS A 1 110 ? 8.883 20.703 10.836 1 98.31 110 LYS A C 1
ATOM 846 O O . LYS A 1 110 ? 10.031 20.922 10.438 1 98.31 110 LYS A O 1
ATOM 851 N N . PRO A 1 111 ? 8.016 20.016 10.141 1 98.75 111 PRO A N 1
ATOM 852 C CA . PRO A 1 111 ? 8.414 19.469 8.844 1 98.75 111 PRO A CA 1
ATOM 853 C C . PRO A 1 111 ? 8.914 20.547 7.883 1 98.75 111 PRO A C 1
ATOM 855 O O . PRO A 1 111 ? 8.5 21.703 7.98 1 98.75 111 PRO A O 1
ATOM 858 N N . ASP A 1 112 ? 9.797 20.156 7.023 1 98.69 112 ASP A N 1
ATOM 859 C CA . ASP A 1 112 ? 10.297 21.094 6.027 1 98.69 112 ASP A CA 1
ATOM 860 C C . ASP A 1 112 ? 9.219 21.438 5 1 98.69 112 ASP A C 1
ATOM 862 O O . ASP A 1 112 ? 9.18 22.547 4.477 1 98.69 112 ASP A O 1
ATOM 866 N N . VAL A 1 113 ? 8.367 20.484 4.723 1 98.62 113 VAL A N 1
ATOM 867 C CA . VAL A 1 113 ? 7.254 20.688 3.803 1 98.62 113 VAL A CA 1
ATOM 868 C C . VAL A 1 113 ? 6.016 19.969 4.32 1 98.62 113 VAL A C 1
ATOM 870 O O . VAL A 1 113 ? 6.105 18.812 4.758 1 98.62 113 VAL A O 1
ATOM 873 N N . HIS A 1 114 ? 4.91 20.625 4.379 1 98.69 114 HIS A N 1
ATOM 874 C CA . HIS A 1 114 ? 3.605 20.031 4.633 1 98.69 114 HIS A CA 1
ATOM 875 C C . HIS A 1 114 ? 2.797 19.906 3.346 1 98.69 114 HIS A C 1
ATOM 877 O O . HIS A 1 114 ? 2.572 20.906 2.65 1 98.69 114 HIS A O 1
ATOM 883 N N . VAL A 1 115 ? 2.357 18.688 3.037 1 98 115 VAL A N 1
ATOM 884 C CA . VAL A 1 115 ? 1.774 18.406 1.73 1 98 115 VAL A CA 1
ATOM 885 C C . VAL A 1 115 ? 0.317 17.969 1.898 1 98 115 VAL A C 1
ATOM 887 O O . VAL A 1 115 ? -0.002 17.156 2.764 1 98 115 VAL A O 1
ATOM 890 N N . LYS A 1 116 ? -0.532 18.562 1.175 1 96.56 116 LYS A N 1
ATOM 891 C CA . LYS A 1 116 ? -1.928 18.141 1.104 1 96.56 116 LYS A CA 1
ATOM 892 C C . LYS A 1 116 ? -2.307 17.719 -0.315 1 96.56 116 LYS A C 1
ATOM 894 O O . LYS A 1 116 ? -1.518 17.891 -1.247 1 96.56 116 LYS A O 1
ATOM 899 N N . GLY A 1 117 ? -3.439 17.109 -0.456 1 92.25 117 GLY A N 1
ATOM 900 C CA . GLY A 1 117 ? -3.943 16.703 -1.757 1 92.25 117 GLY A CA 1
ATOM 901 C C . GLY A 1 117 ? -4.453 17.859 -2.592 1 92.25 117 GLY A C 1
ATOM 902 O O . GLY A 1 117 ? -4.395 19.016 -2.164 1 92.25 117 GLY A O 1
ATOM 903 N N . THR A 1 118 ? -4.98 17.531 -3.707 1 88.06 118 THR A N 1
ATOM 904 C CA . THR A 1 118 ? -5.277 18.5 -4.746 1 88.06 118 THR A CA 1
ATOM 905 C C . THR A 1 118 ? -6.578 19.234 -4.441 1 88.06 118 THR A C 1
ATOM 907 O O . THR A 1 118 ? -6.988 20.125 -5.195 1 88.06 118 THR A O 1
ATOM 910 N N . ASP A 1 119 ? -7.195 18.859 -3.293 1 85.75 119 ASP A N 1
ATOM 911 C CA . ASP A 1 119 ? -8.352 19.625 -2.836 1 85.75 119 ASP A CA 1
ATOM 912 C C . ASP A 1 119 ? -7.93 21.016 -2.334 1 85.75 119 ASP A C 1
ATOM 914 O O . ASP A 1 119 ? -8.773 21.891 -2.137 1 85.75 119 ASP A O 1
ATOM 918 N N . TYR A 1 120 ? -6.633 21.188 -2.217 1 87.69 120 TYR A N 1
ATOM 919 C CA . TYR A 1 120 ? -6.074 22.422 -1.685 1 87.69 120 TYR A CA 1
ATOM 920 C C . TYR A 1 120 ? -5.133 23.078 -2.693 1 87.69 120 TYR A C 1
ATOM 922 O O . TYR A 1 120 ? -4.746 22.453 -3.682 1 87.69 120 TYR A O 1
ATOM 930 N N . THR A 1 121 ? -4.914 24.375 -2.551 1 85.38 121 THR A N 1
ATOM 931 C CA . THR A 1 121 ? -3.713 25.031 -3.041 1 85.38 121 THR A CA 1
ATOM 932 C C . THR A 1 121 ? -2.725 25.281 -1.902 1 85.38 121 THR A C 1
ATOM 934 O O . THR A 1 121 ? -3.104 25.25 -0.729 1 85.38 121 THR A O 1
ATOM 937 N N . PRO A 1 122 ? -1.492 25.469 -2.26 1 85.25 122 PRO A N 1
ATOM 938 C CA . PRO A 1 122 ? -0.527 25.688 -1.178 1 85.25 122 PRO A CA 1
ATOM 939 C C . PRO A 1 122 ? -0.954 26.797 -0.219 1 85.25 122 PRO A C 1
ATOM 941 O O . PRO A 1 122 ? -0.759 26.688 0.994 1 85.25 122 PRO A O 1
ATOM 944 N N . ASP A 1 123 ? -1.663 27.766 -0.704 1 86.19 123 ASP A N 1
ATOM 945 C CA . ASP A 1 123 ? -2.041 28.922 0.112 1 86.19 123 ASP A CA 1
ATOM 946 C C . ASP A 1 123 ? -3.348 28.656 0.856 1 86.19 123 ASP A C 1
ATOM 948 O O . ASP A 1 123 ? -3.678 29.359 1.81 1 86.19 123 ASP A O 1
ATOM 952 N N . SER A 1 124 ? -4.051 27.594 0.493 1 90.88 124 SER A N 1
ATOM 953 C CA . SER A 1 124 ? -5.352 27.344 1.104 1 90.88 124 SER A CA 1
ATOM 954 C C . SER A 1 124 ? -5.262 26.266 2.184 1 90.88 124 SER A C 1
ATOM 956 O O . SER A 1 124 ? -6.242 25.984 2.875 1 90.88 124 SER A O 1
ATOM 958 N N . ILE A 1 125 ? -4.047 25.781 2.309 1 92.94 125 ILE A N 1
ATOM 959 C CA . ILE A 1 125 ? -3.846 24.797 3.363 1 92.94 125 ILE A CA 1
ATOM 960 C C . ILE A 1 125 ? -4.055 25.453 4.727 1 92.94 125 ILE A C 1
ATOM 962 O O . ILE A 1 125 ? -3.375 26.422 5.066 1 92.94 125 ILE A O 1
ATOM 966 N N . PRO A 1 126 ? -4.957 24.875 5.547 1 93.25 126 PRO A N 1
ATOM 967 C CA . PRO A 1 126 ? -5.371 25.531 6.789 1 93.25 126 PRO A CA 1
ATOM 968 C C . PRO A 1 126 ? -4.211 25.75 7.758 1 93.25 126 PRO A C 1
ATOM 970 O O . PRO A 1 126 ? -4.211 26.719 8.523 1 93.25 126 PRO A O 1
ATOM 973 N N . GLU A 1 127 ? -3.279 24.859 7.758 1 95.44 127 GLU A N 1
ATOM 974 C CA . GLU A 1 127 ? -2.201 24.906 8.742 1 95.44 127 GLU A CA 1
ATOM 975 C C . GLU A 1 127 ? -0.976 25.625 8.18 1 95.44 127 GLU A C 1
ATOM 977 O O . GLU A 1 127 ? 0.115 25.531 8.75 1 95.44 127 GLU A O 1
ATOM 982 N N . ALA A 1 128 ? -1.1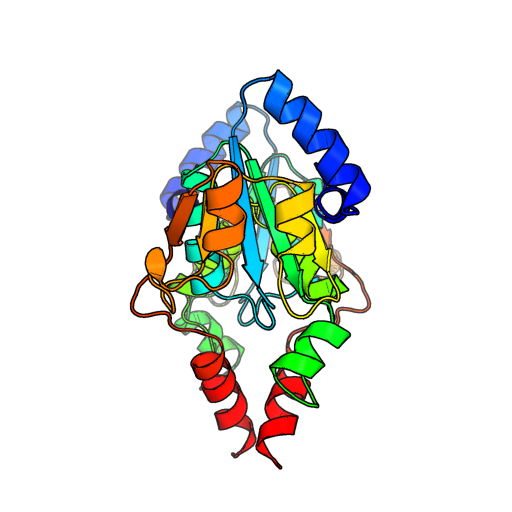26 26.344 7.031 1 95.62 128 ALA A N 1
ATOM 983 C CA . ALA A 1 128 ? 0.005 26.953 6.344 1 95.62 128 ALA A CA 1
ATOM 984 C C . ALA A 1 128 ? 0.718 27.953 7.242 1 95.62 128 ALA A C 1
ATOM 986 O O . ALA A 1 128 ? 1.946 28.062 7.219 1 95.62 128 ALA A O 1
ATOM 987 N N . ASP A 1 129 ? -0.042 28.703 7.992 1 95.44 129 ASP A N 1
ATOM 988 C CA . ASP A 1 129 ? 0.528 29.703 8.883 1 95.44 129 ASP A CA 1
ATOM 989 C C . ASP A 1 129 ? 1.46 29.078 9.906 1 95.44 129 ASP A C 1
ATOM 991 O O . ASP A 1 129 ? 2.543 29.594 10.18 1 95.44 129 ASP A O 1
ATOM 995 N N . GLU A 1 130 ? 1.003 27.922 10.453 1 95.69 130 GLU A N 1
ATOM 996 C CA . GLU A 1 130 ? 1.823 27.188 11.422 1 95.69 130 GLU A CA 1
ATOM 997 C C . GLU A 1 130 ? 3.145 26.75 10.805 1 95.69 130 GLU A C 1
ATOM 999 O O . GLU A 1 130 ? 4.199 26.844 11.438 1 95.69 130 GLU A O 1
ATOM 1004 N N . VAL A 1 131 ? 3.127 26.328 9.594 1 97.44 131 VAL A N 1
ATOM 1005 C CA . VAL A 1 131 ? 4.293 25.812 8.883 1 97.44 131 VAL A CA 1
ATOM 1006 C C . VAL A 1 131 ? 5.254 26.953 8.562 1 97.44 131 VAL A C 1
ATOM 1008 O O . VAL A 1 131 ? 6.465 26.828 8.758 1 97.44 131 VAL A O 1
ATOM 1011 N N . ARG A 1 132 ? 4.727 28.031 8.148 1 95.81 132 ARG A N 1
ATOM 1012 C CA . ARG A 1 132 ? 5.543 29.172 7.742 1 95.81 132 ARG A CA 1
ATOM 1013 C C . ARG A 1 132 ? 6.207 29.828 8.945 1 95.81 132 ARG A C 1
ATOM 1015 O O . ARG A 1 132 ? 7.289 30.406 8.82 1 95.81 132 ARG A O 1
ATOM 1022 N N . ALA A 1 133 ? 5.57 29.688 10.031 1 96.56 133 ALA A N 1
ATOM 1023 C CA . ALA A 1 133 ? 6.027 30.359 11.25 1 96.56 133 ALA A CA 1
ATOM 1024 C C . ALA A 1 133 ? 7.449 29.922 11.609 1 96.56 133 ALA A C 1
ATOM 1026 O O . ALA A 1 133 ? 8.195 30.688 12.227 1 96.56 133 ALA A O 1
ATOM 1027 N N . TYR A 1 134 ? 7.824 28.75 11.172 1 96.94 134 TYR A N 1
ATOM 1028 C CA . TYR A 1 134 ? 9.18 28.297 11.484 1 96.94 134 TYR A CA 1
ATOM 1029 C C . TYR A 1 134 ? 10.016 28.172 10.219 1 96.94 134 TYR A C 1
ATOM 1031 O O . TYR A 1 134 ? 11.078 27.547 10.234 1 96.94 134 TYR A O 1
ATOM 1039 N N . GLY A 1 135 ? 9.492 28.656 9.102 1 97.25 135 GLY A N 1
ATOM 1040 C CA . GLY A 1 135 ? 10.266 28.703 7.875 1 97.25 135 GLY A CA 1
ATOM 1041 C C . GLY A 1 135 ? 10.016 27.516 6.965 1 97.25 135 GLY A C 1
ATOM 1042 O O . GLY A 1 135 ? 10.727 27.328 5.977 1 97.25 135 GLY A O 1
ATOM 1043 N N . GLY A 1 136 ? 9.078 26.672 7.32 1 97.88 136 GLY A N 1
ATOM 1044 C CA . GLY A 1 136 ? 8.688 25.594 6.43 1 97.88 136 GLY A CA 1
ATOM 1045 C C . GLY A 1 136 ? 7.84 26.062 5.258 1 97.88 136 GLY A C 1
ATOM 1046 O O . GLY A 1 136 ? 7.535 27.25 5.141 1 97.88 136 GLY A O 1
ATOM 1047 N N . ARG A 1 137 ? 7.473 25.125 4.387 1 97.69 137 ARG A N 1
ATOM 1048 C CA . ARG A 1 137 ? 6.613 25.453 3.252 1 97.69 137 ARG A CA 1
ATOM 1049 C C . ARG A 1 137 ? 5.484 24.438 3.105 1 97.69 137 ARG A C 1
ATOM 1051 O O . ARG A 1 137 ? 5.547 23.344 3.67 1 97.69 137 ARG A O 1
ATOM 1058 N N . THR A 1 138 ? 4.469 24.844 2.365 1 98 138 THR A N 1
ATOM 1059 C CA . THR A 1 138 ? 3.361 23.953 2.027 1 98 138 THR A CA 1
ATOM 1060 C C . THR A 1 138 ? 3.393 23.594 0.546 1 98 138 THR A C 1
ATOM 1062 O O . THR A 1 138 ? 3.971 24.312 -0.266 1 98 138 THR A O 1
ATOM 1065 N N . ALA A 1 139 ? 2.898 22.453 0.217 1 97.62 139 ALA A N 1
ATOM 1066 C CA . ALA A 1 139 ? 2.811 21.984 -1.164 1 97.62 139 ALA A CA 1
ATOM 1067 C C . ALA A 1 139 ? 1.563 21.125 -1.377 1 97.62 139 ALA A C 1
ATOM 1069 O O . ALA A 1 139 ? 0.905 20.719 -0.414 1 97.62 139 ALA A O 1
ATOM 1070 N N . VAL A 1 140 ? 1.258 20.969 -2.607 1 95.44 140 VAL A N 1
ATOM 1071 C CA . VAL A 1 140 ? 0.155 20.094 -3.012 1 95.44 140 VAL A CA 1
ATOM 1072 C C . VAL A 1 140 ? 0.673 19 -3.934 1 95.44 140 VAL A C 1
ATOM 1074 O O . VAL A 1 140 ? 1.571 19.234 -4.746 1 95.44 140 VAL A O 1
ATOM 1077 N N . SER A 1 141 ? 0.152 17.844 -3.742 1 94 141 SER A N 1
ATOM 1078 C CA . SER A 1 141 ? 0.545 16.719 -4.59 1 94 141 SER A CA 1
ATOM 1079 C C . SER A 1 141 ? -0.65 15.836 -4.922 1 94 141 SER A C 1
ATOM 1081 O O . SER A 1 141 ? -1.677 15.891 -4.242 1 94 141 SER A O 1
ATOM 1083 N N . GLY A 1 142 ? -0.471 14.969 -5.977 1 89.06 142 GLY A N 1
ATOM 1084 C CA . GLY A 1 142 ? -1.514 14.062 -6.426 1 89.06 142 GLY A CA 1
ATOM 1085 C C . GLY A 1 142 ? -2.133 14.469 -7.75 1 89.06 142 GLY A C 1
ATOM 1086 O O . GLY A 1 142 ? -1.71 15.453 -8.359 1 89.06 142 GLY A O 1
ATOM 1087 N N . ASP A 1 143 ? -2.973 13.555 -8.398 1 77.25 143 ASP A N 1
ATOM 1088 C CA . ASP A 1 143 ? -3.617 13.836 -9.68 1 77.25 143 ASP A CA 1
ATOM 1089 C C . ASP A 1 143 ? -4.871 14.68 -9.492 1 77.25 143 ASP A C 1
ATOM 1091 O O . ASP A 1 143 ? -5.613 14.492 -8.523 1 77.25 143 ASP A O 1
ATOM 1095 N N . PRO A 1 144 ? -4.898 15.805 -10.266 1 61.81 144 PRO A N 1
ATOM 1096 C CA . PRO A 1 144 ? -6.082 16.656 -10.133 1 61.81 144 PRO A CA 1
ATOM 1097 C C . PRO A 1 144 ? -7.387 15.867 -10.148 1 61.81 144 PRO A C 1
ATOM 1099 O O . PRO A 1 144 ? -8.375 16.281 -9.531 1 61.81 144 PRO A O 1
ATOM 1102 N N . LYS A 1 145 ? -7.688 14.836 -11.195 1 56.12 145 LYS A N 1
ATOM 1103 C CA . LYS A 1 145 ? -8.945 14.109 -11.328 1 56.12 145 LYS A CA 1
ATOM 1104 C C . LYS A 1 145 ? -9.023 12.945 -10.344 1 56.12 145 LYS A C 1
ATOM 1106 O O . LYS A 1 145 ? -8.25 11.992 -10.445 1 56.12 145 LYS A O 1
ATOM 1111 N N . ASP A 1 146 ? -8.945 13.203 -9.141 1 48.47 146 ASP A N 1
ATOM 1112 C CA . ASP A 1 146 ? -8.75 12.266 -8.039 1 48.47 146 ASP A CA 1
ATOM 1113 C C . ASP A 1 146 ? -9.898 11.266 -7.957 1 48.47 146 ASP A C 1
ATOM 1115 O O . ASP A 1 146 ? -11.07 11.656 -7.961 1 48.47 146 ASP A O 1
ATOM 1119 N N . HIS A 1 147 ? -9.875 10.164 -8.57 1 49.91 147 HIS A N 1
ATOM 1120 C CA . HIS A 1 147 ? -10.867 9.094 -8.602 1 49.91 147 HIS A CA 1
ATOM 1121 C C . HIS A 1 147 ? -11.344 8.734 -7.195 1 49.91 147 HIS A C 1
ATOM 1123 O O . HIS A 1 147 ? -11.75 7.605 -6.938 1 49.91 147 HIS A O 1
ATOM 1129 N N . SER A 1 148 ? -11.453 9.523 -6.211 1 48.59 148 SER A N 1
ATOM 1130 C CA . SER A 1 148 ? -11.367 9.281 -4.773 1 48.59 148 SER A CA 1
ATOM 1131 C C . SER A 1 148 ? -12.438 8.297 -4.312 1 48.59 148 SER A C 1
ATOM 1133 O O . SER A 1 148 ? -13.266 7.852 -5.113 1 48.59 148 SER A O 1
ATOM 1135 N N . THR A 1 149 ? -12.734 8.195 -2.877 1 49.03 149 THR A N 1
ATOM 1136 C CA . THR A 1 149 ? -13.523 7.352 -1.983 1 49.03 149 THR A CA 1
ATOM 1137 C C . THR A 1 149 ? -14.992 7.336 -2.414 1 49.03 149 THR A C 1
ATOM 1139 O O . THR A 1 149 ? -15.633 6.285 -2.395 1 49.03 149 THR A O 1
ATOM 1142 N N . THR A 1 150 ? -15.414 8.539 -2.893 1 47.31 150 THR A N 1
ATOM 1143 C CA . THR A 1 150 ? -16.828 8.648 -3.193 1 47.31 150 THR A CA 1
ATOM 1144 C C . THR A 1 150 ? -17.203 7.754 -4.371 1 47.31 150 THR A C 1
ATOM 1146 O O . THR A 1 150 ? -18.234 7.086 -4.348 1 47.31 150 THR A O 1
ATOM 1149 N N . ASP A 1 151 ? -16.297 7.754 -5.34 1 53.69 151 ASP A N 1
ATOM 1150 C CA . ASP A 1 151 ? -16.578 6.941 -6.52 1 53.69 151 ASP A CA 1
ATOM 1151 C C . ASP A 1 151 ? -16.531 5.453 -6.184 1 53.69 151 ASP A C 1
ATOM 1153 O O . ASP A 1 151 ? -17.375 4.68 -6.652 1 53.69 151 ASP A O 1
ATOM 1157 N N . LEU A 1 152 ? -15.617 5.168 -5.312 1 56.47 152 LEU A N 1
ATOM 1158 C CA . LEU A 1 152 ? -15.523 3.777 -4.883 1 56.47 152 LEU A CA 1
ATOM 1159 C C . LEU A 1 152 ? -16.75 3.381 -4.059 1 56.47 152 LEU A C 1
ATOM 1161 O O . LEU A 1 152 ? -17.312 2.303 -4.258 1 56.47 152 LEU A O 1
ATOM 1165 N N . ALA A 1 153 ? -17.094 4.293 -3.121 1 55.75 153 ALA A N 1
ATOM 1166 C CA . ALA A 1 153 ? -18.297 4.039 -2.326 1 55.75 153 ALA A CA 1
ATOM 1167 C C . ALA A 1 153 ? -19.531 3.916 -3.215 1 55.75 153 ALA A C 1
ATOM 1169 O O . ALA A 1 153 ? -20.375 3.051 -2.994 1 55.75 153 ALA A O 1
ATOM 1170 N N . ARG A 1 154 ? -19.531 4.793 -4.188 1 53.28 154 ARG A N 1
ATOM 1171 C CA . ARG A 1 154 ? -20.641 4.746 -5.125 1 53.28 154 ARG A CA 1
ATOM 1172 C C . ARG A 1 154 ? -20.672 3.422 -5.879 1 53.28 154 ARG A C 1
ATOM 1174 O O . ARG A 1 154 ? -21.734 2.834 -6.078 1 53.28 154 ARG A O 1
ATOM 1181 N N . ARG A 1 155 ? -19.516 3.029 -6.191 1 54.97 155 ARG A N 1
ATOM 1182 C CA . ARG A 1 155 ? -19.406 1.77 -6.918 1 54.97 155 ARG A CA 1
ATOM 1183 C C . ARG A 1 155 ? -19.781 0.59 -6.031 1 54.97 155 ARG A C 1
ATOM 1185 O O . ARG A 1 155 ? -20.406 -0.366 -6.5 1 54.97 155 ARG A O 1
ATOM 1192 N N . LEU A 1 156 ? -19.469 0.702 -4.82 1 58.34 156 LEU A N 1
ATOM 1193 C CA . LEU A 1 156 ? -19.797 -0.351 -3.867 1 58.34 156 LEU A CA 1
ATOM 1194 C C . LEU A 1 156 ? -21.266 -0.278 -3.465 1 58.34 156 LEU A C 1
ATOM 1196 O O . LEU A 1 156 ? -21.891 -1.307 -3.205 1 58.34 156 LEU A O 1
ATOM 1200 N N . GLY A 1 157 ? -21.797 0.85 -3.143 1 52.97 157 GLY A N 1
ATOM 1201 C CA . GLY A 1 157 ? -23.188 1.092 -2.785 1 52.97 157 GLY A CA 1
ATOM 1202 C C . GLY A 1 157 ? -24.156 0.725 -3.889 1 52.97 157 GLY A C 1
ATOM 1203 O O . GLY A 1 157 ? -25.344 0.527 -3.635 1 52.97 157 GLY A O 1
ATOM 1204 N N . ARG A 1 158 ? -23.75 1.026 -5.055 1 47.53 158 ARG A N 1
ATOM 1205 C CA . ARG A 1 158 ? -24.688 0.705 -6.129 1 47.53 158 ARG A CA 1
ATOM 1206 C C . ARG A 1 158 ? -25 -0.787 -6.148 1 47.53 158 ARG A C 1
ATOM 1208 O O . ARG A 1 158 ? -26.016 -1.201 -6.707 1 47.53 158 ARG A O 1
ATOM 1215 N N . GLU A 1 159 ? -24.141 -1.652 -5.855 1 44.44 159 GLU A N 1
ATOM 1216 C CA . GLU A 1 159 ? -24.547 -3.049 -5.992 1 44.44 159 GLU A CA 1
ATOM 1217 C C . GLU A 1 159 ? -25.438 -3.479 -4.832 1 44.44 159 GLU A C 1
ATOM 1219 O O . GLU A 1 159 ? -26 -4.578 -4.844 1 44.44 159 GLU A O 1
ATOM 1224 N N . GLY A 1 160 ? -25.484 -2.83 -3.668 1 39.44 160 GLY A N 1
ATOM 1225 C CA . GLY A 1 160 ? -26.5 -3.225 -2.715 1 39.44 160 GLY A CA 1
ATOM 1226 C C . GLY A 1 160 ? -27.922 -2.973 -3.215 1 39.44 160 GLY A C 1
ATOM 1227 O O . GLY A 1 160 ? -28.891 -3.332 -2.551 1 39.44 160 GLY A O 1
ATOM 1228 N N . SER A 1 161 ? -28.125 -2.031 -3.971 1 35.94 161 SER A N 1
ATOM 1229 C CA . SER A 1 161 ? -29.531 -1.782 -4.297 1 35.94 161 SER A CA 1
ATOM 1230 C C . SER A 1 161 ? -30.031 -2.771 -5.34 1 35.94 161 SER A C 1
ATOM 1232 O O . SER A 1 161 ? -31.172 -2.66 -5.809 1 35.94 161 SER A O 1
ATOM 1234 N N . GLY A 1 162 ? -29.25 -3.648 -5.922 1 30.75 162 GLY A N 1
ATOM 1235 C CA . GLY A 1 162 ? -30.047 -4.594 -6.695 1 30.75 162 GLY A CA 1
ATOM 1236 C C . GLY A 1 162 ? -30.484 -5.801 -5.891 1 30.75 162 GLY A C 1
ATOM 1237 O O . GLY A 1 162 ? -29.891 -6.117 -4.859 1 30.75 162 GLY A O 1
ATOM 1238 N N . MET B 1 1 ? 13.047 2.244 -7.152 1 75.44 1 MET B N 1
ATOM 1239 C CA . MET B 1 1 ? 12.188 1.949 -8.297 1 75.44 1 MET B CA 1
ATOM 1240 C C . MET B 1 1 ? 10.805 2.572 -8.117 1 75.44 1 MET B C 1
ATOM 1242 O O . MET B 1 1 ? 10.234 2.51 -7.027 1 75.44 1 MET B O 1
ATOM 1246 N N . SER B 1 2 ? 10.398 3.162 -9.172 1 88.5 2 SER B N 1
ATOM 1247 C CA . SER B 1 2 ? 9.094 3.807 -9.078 1 88.5 2 SER B CA 1
ATOM 1248 C C . SER B 1 2 ? 7.965 2.779 -9.086 1 88.5 2 SER B C 1
ATOM 1250 O O . SER B 1 2 ? 8.156 1.649 -9.547 1 88.5 2 SER B O 1
ATOM 1252 N N . THR B 1 3 ? 6.887 3.074 -8.492 1 91.56 3 THR B N 1
ATOM 1253 C CA . THR B 1 3 ? 5.719 2.209 -8.375 1 91.56 3 THR B CA 1
ATOM 1254 C C . THR B 1 3 ? 5.309 1.664 -9.742 1 91.56 3 THR B C 1
ATOM 1256 O O . THR B 1 3 ? 5.176 0.451 -9.914 1 91.56 3 THR B O 1
ATOM 1259 N N . LEU B 1 4 ? 5.246 2.455 -10.75 1 94.56 4 LEU B N 1
ATOM 1260 C CA . LEU B 1 4 ? 4.758 2.037 -12.055 1 94.56 4 LEU B CA 1
ATOM 1261 C C . LEU B 1 4 ? 5.793 1.179 -12.773 1 94.56 4 LEU B C 1
ATOM 1263 O O . LEU B 1 4 ? 5.445 0.34 -13.609 1 94.56 4 LEU B O 1
ATOM 1267 N N . GLU B 1 5 ? 7.062 1.331 -12.438 1 96.81 5 GLU B N 1
ATOM 1268 C CA . GLU B 1 5 ? 8.133 0.542 -13.047 1 96.81 5 GLU B CA 1
ATOM 1269 C C . GLU B 1 5 ? 8.078 -0.911 -12.578 1 96.81 5 GLU B C 1
ATOM 1271 O O . GLU B 1 5 ? 8.664 -1.793 -13.211 1 96.81 5 GLU B O 1
ATOM 1276 N N . LYS B 1 6 ? 7.445 -1.123 -11.477 1 98.56 6 LYS B N 1
ATOM 1277 C CA . LYS B 1 6 ? 7.309 -2.486 -10.969 1 98.56 6 LYS B CA 1
ATOM 1278 C C . LYS B 1 6 ? 6.355 -3.301 -11.836 1 98.56 6 LYS B C 1
ATOM 1280 O O . LYS B 1 6 ? 6.355 -4.531 -11.781 1 98.56 6 LYS B O 1
ATOM 1285 N N . ILE B 1 7 ? 5.426 -2.654 -12.539 1 98.75 7 ILE B N 1
ATOM 1286 C CA . ILE B 1 7 ? 4.449 -3.348 -13.375 1 98.75 7 ILE B CA 1
ATOM 1287 C C . ILE B 1 7 ? 5.074 -3.682 -14.727 1 98.75 7 ILE B C 1
ATOM 1289 O O . ILE B 1 7 ? 5.395 -2.783 -15.508 1 98.75 7 ILE B O 1
ATOM 1293 N N . GLN B 1 8 ? 5.277 -4.918 -14.945 1 98.75 8 GLN B N 1
ATOM 1294 C CA . GLN B 1 8 ? 5.984 -5.371 -16.141 1 98.75 8 GLN B CA 1
ATOM 1295 C C . GLN B 1 8 ? 5.234 -6.504 -16.828 1 98.75 8 GLN B C 1
ATOM 1297 O O . GLN B 1 8 ? 4.367 -7.141 -16.219 1 98.75 8 GLN B O 1
ATOM 1302 N N . SER B 1 9 ? 5.562 -6.73 -18.078 1 98.56 9 SER B N 1
ATOM 1303 C CA . SER B 1 9 ? 5.02 -7.875 -18.797 1 98.56 9 SER B CA 1
ATOM 1304 C C . SER B 1 9 ? 5.602 -9.188 -18.281 1 98.56 9 SER B C 1
ATOM 1306 O O . SER B 1 9 ? 6.684 -9.203 -17.688 1 98.56 9 SER B O 1
ATOM 1308 N N . LEU B 1 10 ? 4.875 -10.242 -18.531 1 98.69 10 LEU B N 1
ATOM 1309 C CA . LEU B 1 10 ? 5.375 -11.562 -18.172 1 98.69 10 LEU B CA 1
ATOM 1310 C C . LEU B 1 10 ? 6.719 -11.844 -18.828 1 98.69 10 LEU B C 1
ATOM 1312 O O . LEU B 1 10 ? 7.621 -12.398 -18.203 1 98.69 10 LEU B O 1
ATOM 1316 N N . ALA B 1 11 ? 6.828 -11.477 -20.031 1 98.44 11 ALA B N 1
ATOM 1317 C CA . ALA B 1 11 ? 8.062 -11.711 -20.781 1 98.44 11 ALA B CA 1
ATOM 1318 C C . ALA B 1 11 ? 9.25 -11.023 -20.094 1 98.44 11 ALA B C 1
ATOM 1320 O O . ALA B 1 11 ? 10.312 -11.625 -19.938 1 98.44 11 ALA B O 1
ATOM 1321 N N . LYS B 1 12 ? 9.062 -9.805 -19.719 1 98.69 12 LYS B N 1
ATOM 1322 C CA . LYS B 1 12 ? 10.133 -9.055 -19.078 1 98.69 12 LYS B CA 1
ATOM 1323 C C . LYS B 1 12 ? 10.484 -9.672 -17.719 1 98.69 12 LYS B C 1
ATOM 1325 O O . LYS B 1 12 ? 11.664 -9.789 -17.375 1 98.69 12 LYS B O 1
ATOM 1330 N N . VAL B 1 13 ? 9.5 -10.07 -16.969 1 98.88 13 VAL B N 1
ATOM 1331 C CA . VAL B 1 13 ? 9.75 -10.641 -15.648 1 98.88 13 VAL B CA 1
ATOM 1332 C C . VAL B 1 13 ? 10.43 -12 -15.789 1 98.88 13 VAL B C 1
ATOM 1334 O O . VAL B 1 13 ? 11.281 -12.367 -14.977 1 98.88 13 VAL B O 1
ATOM 1337 N N . ALA B 1 14 ? 10.016 -12.734 -16.812 1 98.62 14 ALA B N 1
ATOM 1338 C CA . ALA B 1 14 ? 10.672 -14.016 -17.078 1 98.62 14 ALA B CA 1
ATOM 1339 C C . ALA B 1 14 ? 12.156 -13.828 -17.344 1 98.62 14 ALA B C 1
ATOM 1341 O O . ALA B 1 14 ? 12.984 -14.633 -16.906 1 98.62 14 ALA B O 1
ATOM 1342 N N . GLU B 1 15 ? 12.461 -12.805 -18.109 1 98.44 15 GLU B N 1
ATOM 1343 C CA . GLU B 1 15 ? 13.867 -12.477 -18.344 1 98.44 15 GLU B CA 1
ATOM 1344 C C . GLU B 1 15 ? 14.578 -12.141 -17.031 1 98.44 15 GLU B C 1
ATOM 1346 O O . GLU B 1 15 ? 15.695 -12.617 -16.797 1 98.44 15 GLU B O 1
ATOM 1351 N N . GLU B 1 16 ? 13.992 -11.375 -16.25 1 98.62 16 GLU B N 1
ATOM 1352 C CA . GLU B 1 16 ? 14.578 -11 -14.961 1 98.62 16 GLU B CA 1
ATOM 1353 C C . GLU B 1 16 ? 14.734 -12.219 -14.055 1 98.62 16 GLU B C 1
ATOM 1355 O O . GLU B 1 16 ? 15.703 -12.312 -13.297 1 98.62 16 GLU B O 1
ATOM 1360 N N . ARG B 1 17 ? 13.758 -13.047 -14.133 1 98.5 17 ARG B N 1
ATOM 1361 C CA . ARG B 1 17 ? 13.812 -14.273 -13.344 1 98.5 17 ARG B CA 1
ATOM 1362 C C . ARG B 1 17 ? 15.086 -15.062 -13.641 1 98.5 17 ARG B C 1
ATOM 1364 O O . ARG B 1 17 ? 15.703 -15.617 -12.727 1 98.5 17 ARG B O 1
ATOM 1371 N N . GLU B 1 18 ? 15.453 -15.18 -14.859 1 97.81 18 GLU B N 1
ATOM 1372 C CA . GLU B 1 18 ? 16.688 -15.883 -15.227 1 97.81 18 GLU B CA 1
ATOM 1373 C C . GLU B 1 18 ? 17.906 -15.219 -14.602 1 97.81 18 GLU B C 1
ATOM 1375 O O . GLU B 1 18 ? 18.828 -15.906 -14.148 1 97.81 18 GLU B O 1
ATOM 1380 N N . ARG B 1 19 ? 17.859 -13.953 -14.594 1 98 19 ARG B N 1
ATOM 1381 C CA . ARG B 1 19 ? 18.953 -13.219 -13.953 1 98 19 ARG B CA 1
ATOM 1382 C C . ARG B 1 19 ? 18.969 -13.477 -12.453 1 98 19 ARG B C 1
ATOM 1384 O O . ARG B 1 19 ? 20.047 -13.711 -11.875 1 98 19 ARG B O 1
ATOM 1391 N N . TRP B 1 20 ? 17.781 -13.477 -11.836 1 98.44 20 TRP B N 1
ATOM 1392 C CA . TRP B 1 20 ? 17.703 -13.758 -10.406 1 98.44 20 TRP B CA 1
ATOM 1393 C C . TRP B 1 20 ? 18.219 -15.156 -10.086 1 98.44 20 TRP B C 1
ATOM 1395 O O . TRP B 1 20 ? 18.938 -15.352 -9.109 1 98.44 20 TRP B O 1
ATOM 1405 N N . ARG B 1 21 ? 17.812 -16.016 -10.898 1 97.12 21 ARG B N 1
ATOM 1406 C CA . ARG B 1 21 ? 18.281 -17.391 -10.719 1 97.12 21 ARG B CA 1
ATOM 1407 C C . ARG B 1 21 ? 19.797 -17.469 -10.781 1 97.12 21 ARG B C 1
ATOM 1409 O O . ARG B 1 21 ? 20.422 -18.125 -9.953 1 97.12 21 ARG B O 1
ATOM 1416 N N . ALA B 1 22 ? 20.375 -16.797 -11.742 1 97.75 22 ALA B N 1
ATOM 1417 C CA . ALA B 1 22 ? 21.828 -16.781 -11.914 1 97.75 22 ALA B CA 1
ATOM 1418 C C . ALA B 1 22 ? 22.516 -16.156 -10.695 1 97.75 22 ALA B C 1
ATOM 1420 O O . ALA B 1 22 ? 23.641 -16.516 -10.367 1 97.75 22 ALA B O 1
ATOM 1421 N N . GLU B 1 23 ? 21.812 -15.312 -10.047 1 98.19 23 GLU B N 1
ATOM 1422 C CA . GLU B 1 23 ? 22.344 -14.625 -8.875 1 98.19 23 GLU B CA 1
ATOM 1423 C C . GLU B 1 23 ? 22.078 -15.422 -7.602 1 98.19 23 GLU B C 1
ATOM 1425 O O . GLU B 1 23 ? 22.484 -15.008 -6.512 1 98.19 23 GLU B O 1
ATOM 1430 N N . GLY B 1 24 ? 21.328 -16.531 -7.75 1 98.06 24 GLY B N 1
ATOM 1431 C CA . GLY B 1 24 ? 21.016 -17.359 -6.594 1 98.06 24 GLY B CA 1
ATOM 1432 C C . GLY B 1 24 ? 19.859 -16.812 -5.762 1 98.06 24 GLY B C 1
ATOM 1433 O O . GLY B 1 24 ? 19.719 -17.156 -4.59 1 98.06 24 GLY B O 1
ATOM 1434 N N . ARG B 1 25 ? 19.094 -15.93 -6.402 1 98.69 25 ARG B N 1
ATOM 1435 C CA . ARG B 1 25 ? 17.969 -15.336 -5.695 1 98.69 25 ARG B CA 1
ATOM 1436 C C . ARG B 1 25 ? 16.703 -16.156 -5.887 1 98.69 25 ARG B C 1
ATOM 1438 O O . ARG B 1 25 ? 16.406 -16.609 -6.996 1 98.69 25 ARG B O 1
ATOM 1445 N N . THR B 1 26 ? 15.93 -16.312 -4.812 1 98.81 26 THR B N 1
ATOM 1446 C CA . THR B 1 26 ? 14.68 -17.062 -4.855 1 98.81 26 THR B CA 1
ATOM 1447 C C . THR B 1 26 ? 13.508 -16.141 -5.152 1 98.81 26 THR B C 1
ATOM 1449 O O . THR B 1 26 ? 13.562 -14.938 -4.863 1 98.81 26 THR B O 1
ATOM 1452 N N . VAL B 1 27 ? 12.492 -16.766 -5.777 1 98.88 27 VAL B N 1
ATOM 1453 C CA . VAL B 1 27 ? 11.328 -15.992 -6.203 1 98.88 27 VAL B CA 1
ATOM 1454 C C . VAL B 1 27 ? 10.055 -16.609 -5.629 1 98.88 27 VAL B C 1
ATOM 1456 O O . VAL B 1 27 ? 9.852 -17.828 -5.727 1 98.88 27 VAL B O 1
ATOM 1459 N N . ALA B 1 28 ? 9.242 -15.773 -4.988 1 98.94 28 ALA B N 1
ATOM 1460 C CA . ALA B 1 28 ? 7.875 -16.125 -4.625 1 98.94 28 ALA B CA 1
ATOM 1461 C C . ALA B 1 28 ? 6.875 -15.547 -5.621 1 98.94 28 ALA B C 1
ATOM 1463 O O . ALA B 1 28 ? 7.043 -14.422 -6.094 1 98.94 28 ALA B O 1
ATOM 1464 N N . LEU B 1 29 ? 5.852 -16.328 -5.895 1 98.88 29 LEU B N 1
ATOM 1465 C CA . LEU B 1 29 ? 4.699 -15.867 -6.664 1 98.88 29 LEU B CA 1
ATOM 1466 C C . LEU B 1 29 ? 3.441 -15.852 -5.805 1 98.88 29 LEU B C 1
ATOM 1468 O O . LEU B 1 29 ? 3.129 -16.844 -5.137 1 98.88 29 LEU B O 1
ATOM 1472 N N . ALA B 1 30 ? 2.832 -14.766 -5.734 1 98.69 30 ALA B N 1
ATOM 1473 C CA . ALA B 1 30 ? 1.484 -14.617 -5.191 1 98.69 30 ALA B CA 1
ATOM 1474 C C . ALA B 1 30 ? 0.53 -14.055 -6.238 1 98.69 30 ALA B C 1
ATOM 1476 O O . ALA B 1 30 ? 0.965 -13.445 -7.219 1 98.69 30 ALA B O 1
ATOM 1477 N N . ASN B 1 31 ? -0.735 -14.32 -6.066 1 98.31 31 ASN B N 1
ATOM 1478 C CA . ASN B 1 31 ? -1.677 -13.797 -7.051 1 98.31 31 ASN B CA 1
ATOM 1479 C C . ASN B 1 31 ? -3.041 -13.516 -6.426 1 98.31 31 ASN B C 1
ATOM 1481 O O . ASN B 1 31 ? -3.355 -14.031 -5.352 1 98.31 31 ASN B O 1
ATOM 1485 N N . GLY B 1 32 ? -3.77 -12.688 -7.074 1 96.81 32 GLY B N 1
ATOM 1486 C CA . GLY B 1 32 ? -5.113 -12.367 -6.625 1 96.81 32 GLY B CA 1
ATOM 1487 C C . GLY B 1 32 ? -5.754 -11.242 -7.414 1 96.81 32 GLY B C 1
ATOM 1488 O O . GLY B 1 32 ? -5.109 -10.641 -8.281 1 96.81 32 GLY B O 1
ATOM 1489 N N . VAL B 1 33 ? -6.973 -10.984 -7.121 1 96.62 33 VAL B N 1
ATOM 1490 C CA . VAL B 1 33 ? -7.742 -9.922 -7.758 1 96.62 33 VAL B CA 1
ATOM 1491 C C . VAL B 1 33 ? -7.371 -8.57 -7.141 1 96.62 33 VAL B C 1
ATOM 1493 O O . VAL B 1 33 ? -7.129 -7.598 -7.859 1 96.62 33 VAL B O 1
ATOM 1496 N N . PHE B 1 34 ? -7.359 -8.508 -5.793 1 95.94 34 PHE B N 1
ATOM 1497 C CA . PHE B 1 34 ? -7.008 -7.32 -5.02 1 95.94 34 PHE B CA 1
ATOM 1498 C C . PHE B 1 34 ? -7.938 -6.16 -5.352 1 95.94 34 PHE B C 1
ATOM 1500 O O . PHE B 1 34 ? -7.48 -5.043 -5.602 1 95.94 34 PHE B O 1
ATOM 1507 N N . ASP B 1 35 ? -9.195 -6.473 -5.359 1 92.81 35 ASP B N 1
ATOM 1508 C CA . ASP B 1 35 ? -10.219 -5.52 -5.777 1 92.81 35 ASP B CA 1
ATOM 1509 C C . ASP B 1 35 ? -10.297 -4.34 -4.809 1 92.81 35 ASP B C 1
ATOM 1511 O O . ASP B 1 35 ? -10.312 -3.182 -5.234 1 92.81 35 ASP B O 1
ATOM 1515 N N . LEU B 1 36 ? -10.406 -4.57 -3.541 1 89.5 36 LEU B N 1
ATOM 1516 C CA . LEU B 1 36 ? -10.273 -3.602 -2.457 1 89.5 36 LEU B CA 1
ATOM 1517 C C . LEU B 1 36 ? -9.156 -3.998 -1.505 1 89.5 36 LEU B C 1
ATOM 1519 O O . LEU B 1 36 ? -9.344 -4.855 -0.639 1 89.5 36 LEU B O 1
ATOM 1523 N N . LEU B 1 37 ? -8.047 -3.348 -1.737 1 93.12 37 LEU B N 1
ATOM 1524 C CA . LEU B 1 37 ? -6.871 -3.689 -0.947 1 93.12 37 LEU B CA 1
ATOM 1525 C C . LEU B 1 37 ? -7.121 -3.439 0.537 1 93.12 37 LEU B C 1
ATOM 1527 O O . LEU B 1 37 ? -7.676 -2.404 0.911 1 93.12 37 LEU B O 1
ATOM 1531 N N . HIS B 1 38 ? -6.809 -4.352 1.35 1 92.94 38 HIS B N 1
ATOM 1532 C CA . HIS B 1 38 ? -6.953 -4.262 2.799 1 92.94 38 HIS B CA 1
ATOM 1533 C C . HIS B 1 38 ? -5.789 -4.941 3.514 1 92.94 38 HIS B C 1
ATOM 1535 O O . HIS B 1 38 ? -4.922 -5.531 2.869 1 92.94 38 HIS B O 1
ATOM 1541 N N . VAL B 1 39 ? -5.805 -4.941 4.777 1 93.69 39 VAL B N 1
ATOM 1542 C CA . VAL B 1 39 ? -4.648 -5.375 5.555 1 93.69 39 VAL B CA 1
ATOM 1543 C C . VAL B 1 39 ? -4.445 -6.879 5.379 1 93.69 39 VAL B C 1
ATOM 1545 O O . VAL B 1 39 ? -3.311 -7.363 5.418 1 93.69 39 VAL B O 1
ATOM 1548 N N . GLY B 1 40 ? -5.5 -7.59 5.168 1 93.12 40 GLY B N 1
ATOM 1549 C CA . GLY B 1 40 ? -5.352 -9.008 4.883 1 93.12 40 GLY B CA 1
ATOM 1550 C C . GLY B 1 40 ? -4.48 -9.281 3.67 1 93.12 40 GLY B C 1
ATOM 1551 O O . GLY B 1 40 ? -3.67 -10.211 3.68 1 93.12 40 GLY B O 1
ATOM 1552 N N . HIS B 1 41 ? -4.734 -8.516 2.619 1 95.81 41 HIS B N 1
ATOM 1553 C CA . HIS B 1 41 ? -3.889 -8.641 1.438 1 95.81 41 HIS B CA 1
ATOM 1554 C C . HIS B 1 41 ? -2.434 -8.328 1.766 1 95.81 41 HIS B C 1
ATOM 1556 O O . HIS B 1 41 ? -1.525 -9.047 1.336 1 95.81 41 HIS B O 1
ATOM 1562 N N . VAL B 1 42 ? -2.229 -7.262 2.527 1 96.19 42 VAL B N 1
ATOM 1563 C CA . VAL B 1 42 ? -0.876 -6.832 2.871 1 96.19 42 VAL B CA 1
ATOM 1564 C C . VAL B 1 42 ? -0.166 -7.938 3.648 1 96.19 42 VAL B C 1
ATOM 1566 O O . VAL B 1 42 ? 0.963 -8.312 3.32 1 96.19 42 VAL B O 1
ATOM 1569 N N . ARG B 1 43 ? -0.776 -8.438 4.594 1 95 43 ARG B N 1
ATOM 1570 C CA . ARG B 1 43 ? -0.181 -9.469 5.43 1 95 43 ARG B CA 1
ATOM 1571 C C . ARG B 1 43 ? 0.092 -10.742 4.625 1 95 43 ARG B C 1
ATOM 1573 O O . ARG B 1 43 ? 1.125 -11.383 4.809 1 95 43 ARG B O 1
ATOM 1580 N N . TYR B 1 44 ? -0.845 -11.109 3.74 1 96.25 44 TYR B N 1
ATOM 1581 C CA . TYR B 1 44 ? -0.66 -12.195 2.789 1 96.25 44 TYR B CA 1
ATOM 1582 C C . TYR B 1 44 ? 0.589 -11.977 1.944 1 96.25 44 TYR B C 1
ATOM 1584 O O . TYR B 1 44 ? 1.468 -12.844 1.887 1 96.25 44 TYR B O 1
ATOM 1592 N N . LEU B 1 45 ? 0.764 -10.836 1.406 1 98.12 45 LEU B N 1
ATOM 1593 C CA . LEU B 1 45 ? 1.862 -10.547 0.491 1 98.12 45 LEU B CA 1
ATOM 1594 C C . LEU B 1 45 ? 3.176 -10.391 1.251 1 98.12 45 LEU B C 1
ATOM 1596 O O . LEU B 1 45 ? 4.23 -10.812 0.767 1 98.12 45 LEU B O 1
ATOM 1600 N N . GLU B 1 46 ? 3.119 -9.82 2.389 1 97.5 46 GLU B N 1
ATOM 1601 C CA . GLU B 1 46 ? 4.328 -9.719 3.197 1 97.5 46 GLU B CA 1
ATOM 1602 C C . GLU B 1 46 ? 4.812 -11.102 3.639 1 97.5 46 GLU B C 1
ATOM 1604 O O . GLU B 1 46 ? 6.016 -11.359 3.678 1 97.5 46 GLU B O 1
ATOM 1609 N N . GLY B 1 47 ? 3.832 -11.93 4.016 1 96.81 47 GLY B N 1
ATOM 1610 C CA . GLY B 1 47 ? 4.203 -13.305 4.305 1 96.81 47 GLY B CA 1
ATOM 1611 C C . GLY B 1 47 ? 4.852 -14.008 3.127 1 96.81 47 GLY B C 1
ATOM 1612 O O . GLY B 1 47 ? 5.82 -14.75 3.299 1 96.81 47 GLY B O 1
ATOM 1613 N N . ALA B 1 48 ? 4.309 -13.797 1.928 1 98.12 48 ALA B N 1
ATOM 1614 C CA . ALA B 1 48 ? 4.883 -14.375 0.714 1 98.12 48 ALA B CA 1
ATOM 1615 C C . ALA B 1 48 ? 6.305 -13.867 0.488 1 98.12 48 ALA B C 1
ATOM 1617 O O . ALA B 1 48 ? 7.215 -14.648 0.206 1 98.12 48 ALA B O 1
ATOM 1618 N N . ARG B 1 49 ? 6.504 -12.602 0.667 1 98.19 49 ARG B N 1
ATOM 1619 C CA . ARG B 1 49 ? 7.809 -11.977 0.463 1 98.19 49 ARG B CA 1
ATOM 1620 C C . ARG B 1 49 ? 8.836 -12.539 1.436 1 98.19 49 ARG B C 1
ATOM 1622 O O . ARG B 1 49 ? 10.016 -12.68 1.091 1 98.19 49 ARG B O 1
ATOM 1629 N N . ALA B 1 50 ? 8.406 -12.852 2.623 1 97.62 50 ALA B N 1
ATOM 1630 C CA . ALA B 1 50 ? 9.305 -13.359 3.658 1 97.62 50 ALA B CA 1
ATOM 1631 C C . ALA B 1 50 ? 9.852 -14.734 3.279 1 97.62 50 ALA B C 1
ATOM 1633 O O . ALA B 1 50 ? 10.836 -15.203 3.863 1 97.62 50 ALA B O 1
ATOM 1634 N N . LEU B 1 51 ? 9.305 -15.352 2.258 1 98.25 51 LEU B N 1
ATOM 1635 C CA . LEU B 1 51 ? 9.672 -16.719 1.918 1 98.25 51 LEU B CA 1
ATOM 1636 C C . LEU B 1 51 ? 10.68 -16.75 0.769 1 98.25 51 LEU B C 1
ATOM 1638 O O . LEU B 1 51 ? 11.18 -17.812 0.4 1 98.25 51 LEU B O 1
ATOM 1642 N N . ALA B 1 52 ? 10.992 -15.617 0.159 1 98.69 52 ALA B N 1
ATOM 1643 C CA . ALA B 1 52 ? 11.891 -15.547 -0.989 1 98.69 52 ALA B CA 1
ATOM 1644 C C . ALA B 1 52 ? 12.586 -14.195 -1.062 1 98.69 52 ALA B C 1
ATOM 1646 O O . ALA B 1 52 ? 12.25 -13.273 -0.316 1 98.69 52 ALA B O 1
ATOM 1647 N N . ASP B 1 53 ? 13.531 -14.086 -1.924 1 98.69 53 ASP B N 1
ATOM 1648 C CA . ASP B 1 53 ? 14.289 -12.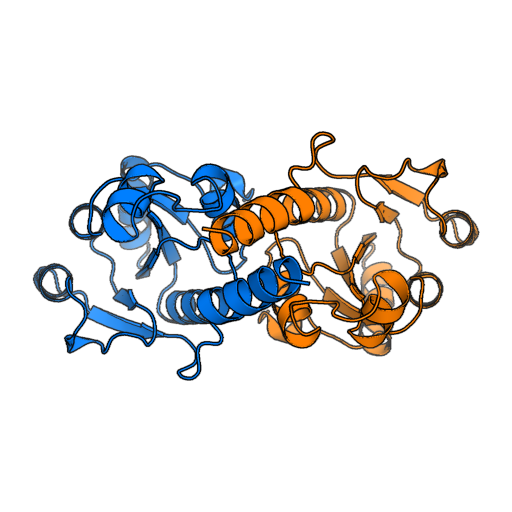852 -2.107 1 98.69 53 ASP B CA 1
ATOM 1649 C C . ASP B 1 53 ? 13.492 -11.836 -2.93 1 98.69 53 ASP B C 1
ATOM 1651 O O . ASP B 1 53 ? 13.688 -10.625 -2.789 1 98.69 53 ASP B O 1
ATOM 1655 N N . VAL B 1 54 ? 12.656 -12.352 -3.826 1 98.81 54 VAL B N 1
ATOM 1656 C CA . VAL B 1 54 ? 11.875 -11.523 -4.742 1 98.81 54 VAL B CA 1
ATOM 1657 C C . VAL B 1 54 ? 10.406 -11.953 -4.703 1 98.81 54 VAL B C 1
ATOM 1659 O O . VAL B 1 54 ? 10.109 -13.148 -4.715 1 98.81 54 VAL B O 1
ATOM 1662 N N . LEU B 1 55 ? 9.539 -11.008 -4.621 1 98.88 55 LEU B N 1
ATOM 1663 C CA . LEU B 1 55 ? 8.117 -11.32 -4.723 1 98.88 55 LEU B CA 1
ATOM 1664 C C . LEU B 1 55 ? 7.531 -10.781 -6.023 1 98.88 55 LEU B C 1
ATOM 1666 O O . LEU B 1 55 ? 7.578 -9.578 -6.277 1 98.88 55 LEU B O 1
ATOM 1670 N N . VAL B 1 56 ? 6.969 -11.625 -6.828 1 98.94 56 VAL B N 1
ATOM 1671 C CA . VAL B 1 56 ? 6.16 -11.289 -7.996 1 98.94 56 VAL B CA 1
ATOM 1672 C C . VAL B 1 56 ? 4.68 -11.492 -7.676 1 98.94 56 VAL B C 1
ATOM 1674 O O . VAL B 1 56 ? 4.285 -12.555 -7.188 1 98.94 56 VAL B O 1
ATOM 1677 N N . VAL B 1 57 ? 3.938 -10.492 -7.926 1 98.94 57 VAL B N 1
ATOM 1678 C CA . VAL B 1 57 ? 2.5 -10.586 -7.695 1 98.94 57 VAL B CA 1
ATOM 1679 C C . VAL B 1 57 ? 1.757 -10.539 -9.031 1 98.94 57 VAL B C 1
ATOM 1681 O O . VAL B 1 57 ? 1.956 -9.617 -9.82 1 98.94 57 VAL B O 1
ATOM 1684 N N . ALA B 1 58 ? 0.958 -11.508 -9.25 1 98.94 58 ALA B N 1
ATOM 1685 C CA . ALA B 1 58 ? 0.105 -11.539 -10.438 1 98.94 58 ALA B CA 1
ATOM 1686 C C . ALA B 1 58 ? -1.308 -11.062 -10.109 1 98.94 58 ALA B C 1
ATOM 1688 O O . ALA B 1 58 ? -1.985 -11.648 -9.258 1 98.94 58 ALA B O 1
ATOM 1689 N N . VAL B 1 59 ? -1.749 -10.055 -10.781 1 98.75 59 VAL B N 1
ATOM 1690 C CA . VAL B 1 59 ? -3.062 -9.453 -10.57 1 98.75 59 VAL B CA 1
ATOM 1691 C C . VAL B 1 59 ? -3.998 -9.844 -11.711 1 98.75 59 VAL B C 1
ATOM 1693 O O . VAL B 1 59 ? -3.676 -9.641 -12.883 1 98.75 59 VAL B O 1
ATOM 1696 N N . ASN B 1 60 ? -5.156 -10.406 -11.367 1 98.44 60 ASN B N 1
ATOM 1697 C CA . ASN B 1 60 ? -6.148 -10.742 -12.391 1 98.44 60 ASN B CA 1
ATOM 1698 C C . ASN B 1 60 ? -6.559 -9.508 -13.188 1 98.44 60 ASN B C 1
ATOM 1700 O O . ASN B 1 60 ? -6.77 -8.438 -12.625 1 98.44 60 ASN B O 1
ATOM 1704 N N . SER B 1 61 ? -6.633 -9.672 -14.477 1 98.31 61 SER B N 1
ATOM 1705 C CA . SER B 1 61 ? -7.191 -8.602 -15.297 1 98.31 61 SER B CA 1
ATOM 1706 C C . SER B 1 61 ? -8.672 -8.391 -14.992 1 98.31 61 SER B C 1
ATOM 1708 O O . SER B 1 61 ? -9.281 -9.172 -14.258 1 98.31 61 SER B O 1
ATOM 1710 N N . ASP B 1 62 ? -9.234 -7.301 -15.578 1 97.25 62 ASP B N 1
ATOM 1711 C CA . ASP B 1 62 ? -10.672 -7.086 -15.453 1 97.25 62 ASP B CA 1
ATOM 1712 C C . ASP B 1 62 ? -11.461 -8.25 -16.047 1 97.25 62 ASP B C 1
ATOM 1714 O O . ASP B 1 62 ? -12.43 -8.727 -15.445 1 97.25 62 ASP B O 1
ATOM 1718 N N . ALA B 1 63 ? -11.016 -8.703 -17.219 1 96.81 63 ALA B N 1
ATOM 1719 C CA . ALA B 1 63 ? -11.695 -9.812 -17.891 1 96.81 63 ALA B CA 1
ATOM 1720 C C . ALA B 1 63 ? -11.625 -11.086 -17.062 1 96.81 63 ALA B C 1
ATOM 1722 O O . ALA B 1 63 ? -12.633 -11.766 -16.859 1 96.81 63 ALA B O 1
ATOM 1723 N N . SER B 1 64 ? -10.438 -11.398 -16.562 1 96.56 64 SER B N 1
ATOM 1724 C CA . SER B 1 64 ? -10.25 -12.57 -15.711 1 96.56 64 SER B CA 1
ATOM 1725 C C . SER B 1 64 ? -11.102 -12.484 -14.453 1 96.56 64 SER B C 1
ATOM 1727 O O . SER B 1 64 ? -11.711 -13.477 -14.031 1 96.56 64 SER B O 1
ATOM 1729 N N . THR B 1 65 ? -11.203 -11.344 -13.82 1 96.31 65 THR B N 1
ATOM 1730 C CA . THR B 1 65 ? -11.977 -11.133 -12.609 1 96.31 65 THR B CA 1
ATOM 1731 C C . THR B 1 65 ? -13.469 -11.328 -12.875 1 96.31 65 THR B C 1
ATOM 1733 O O . THR B 1 65 ? -14.164 -11.984 -12.102 1 96.31 65 THR B O 1
ATOM 1736 N N . ARG B 1 66 ? -13.891 -10.766 -13.961 1 94.81 66 ARG B N 1
ATOM 1737 C CA . ARG B 1 66 ? -15.305 -10.867 -14.312 1 94.81 66 ARG B CA 1
ATOM 1738 C C . ARG B 1 66 ? -15.703 -12.32 -14.539 1 94.81 66 ARG B C 1
ATOM 1740 O O . ARG B 1 66 ? -16.797 -12.734 -14.164 1 94.81 66 ARG B O 1
ATOM 1747 N N . ALA B 1 67 ? -14.875 -13.031 -15.156 1 93 67 ALA B N 1
ATOM 1748 C CA . ALA B 1 67 ? -15.133 -14.445 -15.398 1 93 67 ALA B CA 1
ATOM 1749 C C . ALA B 1 67 ? -15.234 -15.219 -14.086 1 93 67 ALA B C 1
ATOM 1751 O O . ALA B 1 67 ? -16 -16.188 -13.992 1 93 67 ALA B O 1
ATOM 1752 N N . TYR B 1 68 ? -14.5 -14.82 -13.102 1 89 68 TYR B N 1
ATOM 1753 C CA . TYR B 1 68 ? -14.375 -15.508 -11.82 1 89 68 TYR B CA 1
ATOM 1754 C C . TYR B 1 68 ? -15.438 -15.039 -10.836 1 89 68 TYR B C 1
ATOM 1756 O O . TYR B 1 68 ? -16.094 -15.852 -10.18 1 89 68 TYR B O 1
ATOM 1764 N N . LYS B 1 69 ? -15.734 -13.727 -10.797 1 89.31 69 LYS B N 1
ATOM 1765 C CA . LYS B 1 69 ? -16.562 -13.148 -9.758 1 89.31 69 LYS B CA 1
ATOM 1766 C C . LYS B 1 69 ? -17.922 -12.703 -10.312 1 89.31 69 LYS B C 1
ATOM 1768 O O . LYS B 1 69 ? -18.844 -12.422 -9.555 1 89.31 69 LYS B O 1
ATOM 1773 N N . GLY B 1 70 ? -18.016 -12.688 -11.594 1 91 70 GLY B N 1
ATOM 1774 C CA . GLY B 1 70 ? -19.281 -12.297 -12.188 1 91 70 GLY B CA 1
ATOM 1775 C C . GLY B 1 70 ? -19.281 -10.875 -12.719 1 91 70 GLY B C 1
ATOM 1776 O O . GLY B 1 70 ? -18.297 -10.148 -12.555 1 91 70 GLY B O 1
ATOM 1777 N N . PRO B 1 71 ? -20.469 -10.68 -13.234 1 88.75 71 PRO B N 1
ATOM 1778 C CA . PRO B 1 71 ? -20.594 -9.352 -13.828 1 88.75 71 PRO B CA 1
ATOM 1779 C C . PRO B 1 71 ? -20.547 -8.234 -12.789 1 88.75 71 PRO B C 1
ATOM 1781 O O . PRO B 1 71 ? -20.938 -8.445 -11.633 1 88.75 71 PRO B O 1
ATOM 1784 N N . GLY B 1 72 ? -20.031 -7.129 -13.016 1 88.19 72 GLY B N 1
ATOM 1785 C CA . GLY B 1 72 ? -19.953 -6 -12.102 1 88.19 72 GLY B CA 1
ATOM 1786 C C . GLY B 1 72 ? -18.641 -5.922 -11.359 1 88.19 72 GLY B C 1
ATOM 1787 O O . GLY B 1 72 ? -18.406 -4.984 -10.594 1 88.19 72 GLY B O 1
ATOM 1788 N N . ARG B 1 73 ? -18.078 -7.035 -11.531 1 90.94 73 ARG B N 1
ATOM 1789 C CA . ARG B 1 73 ? -16.766 -7.059 -10.906 1 90.94 73 ARG B CA 1
ATOM 1790 C C . ARG B 1 73 ? -15.664 -7 -11.961 1 90.94 73 ARG B C 1
ATOM 1792 O O . ARG B 1 73 ? -15.875 -7.395 -13.109 1 90.94 73 ARG B O 1
ATOM 1799 N N . PRO B 1 74 ? -14.5 -6.543 -11.484 1 94.38 74 PRO B N 1
ATOM 1800 C CA . PRO B 1 74 ? -14.117 -5.922 -10.219 1 94.38 74 PRO B CA 1
ATOM 1801 C C . PRO B 1 74 ? -14.672 -4.508 -10.062 1 94.38 74 PRO B C 1
ATOM 1803 O O . PRO B 1 74 ? -15.117 -3.904 -11.039 1 94.38 74 PRO B O 1
ATOM 1806 N N . TYR B 1 75 ? -14.547 -3.957 -8.875 1 90.06 75 TYR B N 1
ATOM 1807 C CA . TYR B 1 75 ? -14.945 -2.58 -8.602 1 90.06 75 TYR B CA 1
ATOM 1808 C C . TYR B 1 75 ? -13.867 -1.602 -9.062 1 90.06 75 TYR B C 1
ATOM 1810 O O . TYR B 1 75 ? -14.18 -0.479 -9.469 1 90.06 75 TYR B O 1
ATOM 1818 N N . ILE B 1 76 ? -12.648 -2.027 -8.93 1 92.56 76 ILE B N 1
ATOM 1819 C CA . ILE B 1 76 ? -11.492 -1.191 -9.25 1 92.56 76 ILE B CA 1
ATOM 1820 C C . ILE B 1 76 ? -10.82 -1.705 -10.523 1 92.56 76 ILE B C 1
ATOM 1822 O O . ILE B 1 76 ? -10.562 -2.904 -10.648 1 92.56 76 ILE B O 1
ATOM 1826 N N . PRO B 1 77 ? -10.57 -0.807 -11.477 1 95.31 77 PRO B N 1
ATOM 1827 C CA . PRO B 1 77 ? -9.938 -1.251 -12.719 1 95.31 77 PRO B CA 1
ATOM 1828 C C . PRO B 1 77 ? -8.578 -1.896 -12.492 1 95.31 77 PRO B C 1
ATOM 1830 O O . PRO B 1 77 ? -7.863 -1.529 -11.555 1 95.31 77 PRO B O 1
ATOM 1833 N N . GLU B 1 78 ? -8.219 -2.791 -13.359 1 97.44 78 GLU B N 1
ATOM 1834 C CA . GLU B 1 78 ? -7.008 -3.588 -13.195 1 97.44 78 GLU B CA 1
ATOM 1835 C C . GLU B 1 78 ? -5.77 -2.697 -13.102 1 97.44 78 GLU B C 1
ATOM 1837 O O . GLU B 1 78 ? -4.824 -3.016 -12.383 1 97.44 78 GLU B O 1
ATOM 1842 N N . GLY B 1 79 ? -5.715 -1.586 -13.852 1 97 79 GLY B N 1
ATOM 1843 C CA . GLY B 1 79 ? -4.57 -0.693 -13.773 1 97 79 GLY B CA 1
ATOM 1844 C C . GLY B 1 79 ? -4.363 -0.104 -12.391 1 97 79 GLY B C 1
ATOM 1845 O O . GLY B 1 79 ? -3.232 -0.021 -11.906 1 97 79 GLY B O 1
ATOM 1846 N N . GLU B 1 80 ? -5.426 0.286 -11.773 1 96.06 80 GLU B N 1
ATOM 1847 C CA . GLU B 1 80 ? -5.359 0.86 -10.43 1 96.06 80 GLU B CA 1
ATOM 1848 C C . GLU B 1 80 ? -5.039 -0.207 -9.391 1 96.06 80 GLU B C 1
ATOM 1850 O O . GLU B 1 80 ? -4.27 0.038 -8.461 1 96.06 80 GLU B O 1
ATOM 1855 N N . ARG B 1 81 ? -5.641 -1.343 -9.562 1 97.38 81 ARG B N 1
ATOM 1856 C CA . ARG B 1 81 ? -5.34 -2.438 -8.648 1 97.38 81 ARG B CA 1
ATOM 1857 C C . ARG B 1 81 ? -3.867 -2.824 -8.727 1 97.38 81 ARG B C 1
ATOM 1859 O O . ARG B 1 81 ? -3.211 -2.992 -7.695 1 97.38 81 ARG B O 1
ATOM 1866 N N . ALA B 1 82 ? -3.344 -2.887 -9.922 1 98.5 82 ALA B N 1
ATOM 1867 C CA . ALA B 1 82 ? -1.933 -3.209 -10.117 1 98.5 82 ALA B CA 1
ATOM 1868 C C . ALA B 1 82 ? -1.036 -2.135 -9.508 1 98.5 82 ALA B C 1
ATOM 1870 O O . ALA B 1 82 ? -0.025 -2.447 -8.875 1 98.5 82 ALA B O 1
ATOM 1871 N N . GLU B 1 83 ? -1.401 -0.932 -9.719 1 97.75 83 GLU B N 1
ATOM 1872 C CA . GLU B 1 83 ? -0.628 0.183 -9.18 1 97.75 83 GLU B CA 1
ATOM 1873 C C . GLU B 1 83 ? -0.615 0.156 -7.656 1 97.75 83 GLU B C 1
ATOM 1875 O O . GLU B 1 83 ? 0.425 0.391 -7.035 1 97.75 83 GLU B O 1
ATOM 1880 N N . LEU B 1 84 ? -1.725 -0.125 -7.07 1 97.94 84 LEU B N 1
ATOM 1881 C CA . LEU B 1 84 ? -1.815 -0.211 -5.617 1 97.94 84 LEU B CA 1
ATOM 1882 C C . LEU B 1 84 ? -0.917 -1.32 -5.082 1 97.94 84 LEU B C 1
ATOM 1884 O O . LEU B 1 84 ? -0.175 -1.114 -4.121 1 97.94 84 LEU B O 1
ATOM 1888 N N . VAL B 1 85 ? -0.97 -2.447 -5.707 1 98.75 85 VAL B N 1
ATOM 1889 C CA . VAL B 1 85 ? -0.139 -3.574 -5.297 1 98.75 85 VAL B CA 1
ATOM 1890 C C . VAL B 1 85 ? 1.336 -3.227 -5.484 1 98.75 85 VAL B C 1
ATOM 1892 O O . VAL B 1 85 ? 2.166 -3.525 -4.625 1 98.75 85 VAL B O 1
ATOM 1895 N N . ALA B 1 86 ? 1.652 -2.553 -6.551 1 98.75 86 ALA B N 1
ATOM 1896 C CA . ALA B 1 86 ? 3.027 -2.174 -6.863 1 98.75 86 ALA B CA 1
ATOM 1897 C C . ALA B 1 86 ? 3.562 -1.164 -5.852 1 98.75 86 ALA B C 1
ATOM 1899 O O . ALA B 1 86 ? 4.77 -1.093 -5.613 1 98.75 86 ALA B O 1
ATOM 1900 N N . ALA B 1 87 ? 2.668 -0.462 -5.301 1 98.44 87 ALA B N 1
ATOM 1901 C CA . ALA B 1 87 ? 3.072 0.588 -4.367 1 98.44 87 ALA B CA 1
ATOM 1902 C C . ALA B 1 87 ? 3.51 -0.003 -3.031 1 98.44 87 ALA B C 1
ATOM 1904 O O . ALA B 1 87 ? 4.117 0.687 -2.209 1 98.44 87 ALA B O 1
ATOM 1905 N N . LEU B 1 88 ? 3.191 -1.212 -2.768 1 98.62 88 LEU B N 1
ATOM 1906 C CA . LEU B 1 88 ? 3.57 -1.858 -1.516 1 98.62 88 LEU B CA 1
ATOM 1907 C C . LEU B 1 88 ? 5.074 -2.098 -1.462 1 98.62 88 LEU B C 1
ATOM 1909 O O . LEU B 1 88 ? 5.684 -2.473 -2.467 1 98.62 88 LEU B O 1
ATOM 1913 N N . ALA B 1 89 ? 5.645 -1.992 -0.284 1 98.25 89 ALA B N 1
ATOM 1914 C CA . ALA B 1 89 ? 7.082 -2.152 -0.083 1 98.25 89 ALA B CA 1
ATOM 1915 C C . ALA B 1 89 ? 7.52 -3.586 -0.366 1 98.25 89 ALA B C 1
ATOM 1917 O O . ALA B 1 89 ? 8.625 -3.816 -0.865 1 98.25 89 ALA B O 1
ATOM 1918 N N . CYS B 1 90 ? 6.637 -4.5 -0.116 1 98.12 90 CYS B N 1
ATOM 1919 C CA . CYS B 1 90 ? 7.016 -5.906 -0.181 1 98.12 90 CYS B CA 1
ATOM 1920 C C . CYS B 1 90 ? 6.984 -6.414 -1.618 1 98.12 90 CYS B C 1
ATOM 1922 O O . CYS B 1 90 ? 7.492 -7.5 -1.908 1 98.12 90 CYS B O 1
ATOM 1924 N N . THR B 1 91 ? 6.426 -5.695 -2.578 1 98.69 91 THR B N 1
ATOM 1925 C CA . THR B 1 91 ? 6.23 -6.152 -3.949 1 98.69 91 THR B CA 1
ATOM 1926 C C . THR B 1 91 ? 7.391 -5.711 -4.836 1 98.69 91 THR B C 1
ATOM 1928 O O . THR B 1 91 ? 7.73 -4.523 -4.879 1 98.69 91 THR B O 1
ATOM 1931 N N . ASP B 1 92 ? 7.957 -6.641 -5.578 1 98.75 92 ASP B N 1
ATOM 1932 C CA . ASP B 1 92 ? 9.07 -6.305 -6.453 1 98.75 92 ASP B CA 1
ATOM 1933 C C . ASP B 1 92 ? 8.609 -6.156 -7.902 1 98.75 92 ASP B C 1
ATOM 1935 O O . ASP B 1 92 ? 9.078 -5.273 -8.625 1 98.75 92 ASP B O 1
ATOM 1939 N N . ARG B 1 93 ? 7.699 -7.016 -8.289 1 98.88 93 ARG B N 1
ATOM 1940 C CA . ARG B 1 93 ? 7.125 -6.953 -9.625 1 98.88 93 ARG B CA 1
ATOM 1941 C C . ARG B 1 93 ? 5.645 -7.305 -9.609 1 98.88 93 ARG B C 1
ATOM 1943 O O . ARG B 1 93 ? 5.203 -8.109 -8.781 1 98.88 93 ARG B O 1
ATOM 1950 N N . VAL B 1 94 ? 4.934 -6.73 -10.531 1 98.94 94 VAL B N 1
ATOM 1951 C CA . VAL B 1 94 ? 3.51 -6.992 -10.727 1 98.94 94 VAL B CA 1
ATOM 1952 C C . VAL B 1 94 ? 3.244 -7.355 -12.188 1 98.94 94 VAL B C 1
ATOM 1954 O O . VAL B 1 94 ? 3.768 -6.711 -13.094 1 98.94 94 VAL B O 1
ATOM 1957 N N . ILE B 1 95 ? 2.496 -8.383 -12.383 1 98.88 95 ILE B N 1
ATOM 1958 C CA . ILE B 1 95 ? 2.029 -8.812 -13.695 1 98.88 95 ILE B CA 1
ATOM 1959 C C . ILE B 1 95 ? 0.502 -8.836 -13.719 1 98.88 95 ILE B C 1
ATOM 1961 O O . ILE B 1 95 ? -0.132 -9.32 -12.781 1 98.88 95 ILE B O 1
ATOM 1965 N N . VAL B 1 96 ? -0.072 -8.273 -14.766 1 98.81 96 VAL B N 1
ATOM 1966 C CA . VAL B 1 96 ? -1.505 -8.438 -14.984 1 98.81 96 VAL B CA 1
ATOM 1967 C C . VAL B 1 96 ? -1.753 -9.594 -15.953 1 98.81 96 VAL B C 1
ATOM 1969 O O . VAL B 1 96 ? -1.105 -9.68 -17 1 98.81 96 VAL B O 1
ATOM 1972 N N . PHE B 1 97 ? -2.67 -10.477 -15.57 1 98.31 97 PHE B N 1
ATOM 1973 C CA . PHE B 1 97 ? -2.875 -11.641 -16.422 1 98.31 97 PHE B CA 1
ATOM 1974 C C . PHE B 1 97 ? -4.355 -11.852 -16.703 1 98.31 97 PHE B C 1
ATOM 1976 O O . PHE B 1 97 ? -5.203 -11.547 -15.867 1 98.31 97 PHE B O 1
ATOM 1983 N N . ASP B 1 98 ? -4.688 -12.508 -17.812 1 96.56 98 ASP B N 1
ATOM 1984 C CA . ASP B 1 98 ? -6.051 -12.641 -18.312 1 96.56 98 ASP B CA 1
ATOM 1985 C C . ASP B 1 98 ? -6.609 -14.031 -18.031 1 96.56 98 ASP B C 1
ATOM 1987 O O . ASP B 1 98 ? -7.828 -14.219 -17.984 1 96.56 98 ASP B O 1
ATOM 1991 N N . GLU B 1 99 ? -5.727 -14.977 -17.891 1 95.38 99 GLU B N 1
ATOM 1992 C CA . GLU B 1 99 ? -6.145 -16.375 -17.766 1 95.38 99 GLU B CA 1
ATOM 1993 C C . GLU B 1 99 ? -6.953 -16.594 -16.5 1 95.38 99 GLU B C 1
ATOM 1995 O O . GLU B 1 99 ? -6.926 -15.773 -15.586 1 95.38 99 GLU B O 1
ATOM 2000 N N . SER B 1 100 ? -7.633 -17.734 -16.406 1 92.5 100 SER B N 1
ATOM 2001 C CA . SER B 1 100 ? -8.469 -18.078 -15.258 1 92.5 100 SER B CA 1
ATOM 2002 C C . SER B 1 100 ? -7.633 -18.609 -14.094 1 92.5 100 SER B C 1
ATOM 2004 O O . SER B 1 100 ? -8.133 -18.766 -12.984 1 92.5 100 SER B O 1
ATOM 2006 N N . ASN B 1 101 ? -6.43 -18.938 -14.383 1 94.38 101 ASN B N 1
ATOM 2007 C CA . ASN B 1 101 ? -5.48 -19.391 -13.375 1 94.38 101 ASN B CA 1
ATOM 2008 C C . ASN B 1 101 ? -4.059 -18.938 -13.688 1 94.38 101 ASN B C 1
ATOM 2010 O O . ASN B 1 101 ? -3.805 -18.375 -14.758 1 94.38 101 ASN B O 1
ATOM 2014 N N . VAL B 1 102 ? -3.135 -19.172 -12.781 1 97 102 VAL B N 1
ATOM 2015 C CA . VAL B 1 102 ? -1.802 -18.594 -12.906 1 97 102 VAL B CA 1
ATOM 2016 C C . VAL B 1 102 ? -0.832 -19.641 -13.453 1 97 102 VAL B C 1
ATOM 2018 O O . VAL B 1 102 ? 0.385 -19.5 -13.305 1 97 102 VAL B O 1
ATOM 2021 N N . ARG B 1 103 ? -1.299 -20.672 -14.094 1 97.56 103 ARG B N 1
ATOM 2022 C CA . ARG B 1 103 ? -0.434 -21.766 -14.539 1 97.56 103 ARG B CA 1
ATOM 2023 C C . ARG B 1 103 ? 0.547 -21.281 -15.602 1 97.56 103 ARG B C 1
ATOM 2025 O O . ARG B 1 103 ? 1.709 -21.688 -15.609 1 97.56 103 ARG B O 1
ATOM 2032 N N . VAL B 1 104 ? 0.039 -20.453 -16.516 1 97.56 104 VAL B N 1
ATOM 2033 C CA . VAL B 1 104 ? 0.901 -19.906 -17.562 1 97.56 104 VAL B CA 1
ATOM 2034 C C . VAL B 1 104 ? 2.066 -19.156 -16.938 1 97.56 104 VAL B C 1
ATOM 2036 O O . VAL B 1 104 ? 3.215 -19.297 -17.359 1 97.56 104 VAL B O 1
ATOM 2039 N N . ILE B 1 105 ? 1.82 -18.406 -15.906 1 98.56 105 ILE B N 1
ATOM 2040 C CA . ILE B 1 105 ? 2.846 -17.625 -15.219 1 98.56 105 ILE B CA 1
ATOM 2041 C C . ILE B 1 105 ? 3.791 -18.562 -14.477 1 98.56 105 ILE B C 1
ATOM 2043 O O . ILE B 1 105 ? 5.012 -18.375 -14.5 1 98.56 105 ILE B O 1
ATOM 2047 N N . ILE B 1 106 ? 3.238 -19.594 -13.844 1 98.62 106 ILE B N 1
ATOM 2048 C CA . ILE B 1 106 ? 4.043 -20.562 -13.117 1 98.62 106 ILE B CA 1
ATOM 2049 C C . ILE B 1 106 ? 5.004 -21.266 -14.078 1 98.62 106 ILE B C 1
ATOM 2051 O O . ILE B 1 106 ? 6.188 -21.422 -13.773 1 98.62 106 ILE B O 1
ATOM 2055 N N . ARG B 1 107 ? 4.516 -21.625 -15.242 1 97.75 107 ARG B N 1
ATOM 2056 C CA . ARG B 1 107 ? 5.344 -22.312 -16.219 1 97.75 107 ARG B CA 1
ATOM 2057 C C . ARG B 1 107 ? 6.469 -21.406 -16.719 1 97.75 107 ARG B C 1
ATOM 2059 O O . ARG B 1 107 ? 7.59 -21.875 -16.938 1 97.75 107 ARG B O 1
ATOM 2066 N N . ALA B 1 108 ? 6.137 -20.188 -16.859 1 97.88 108 ALA B N 1
ATOM 2067 C CA . ALA B 1 108 ? 7.105 -19.234 -17.406 1 97.88 108 ALA B CA 1
ATOM 2068 C C . ALA B 1 108 ? 8.156 -18.875 -16.375 1 97.88 108 ALA B C 1
ATOM 2070 O O . ALA B 1 108 ? 9.344 -18.781 -16.688 1 97.88 108 ALA B O 1
ATOM 2071 N N . LEU B 1 109 ? 7.77 -18.703 -15.102 1 98.38 109 LEU B N 1
ATOM 2072 C CA . LEU B 1 109 ? 8.648 -18.141 -14.086 1 98.38 109 LEU B CA 1
ATOM 2073 C C . LEU B 1 109 ? 9.312 -19.25 -13.273 1 98.38 109 LEU B C 1
ATOM 2075 O O . LEU B 1 109 ? 10.398 -19.047 -12.711 1 98.38 109 LEU B O 1
ATOM 2079 N N . LYS B 1 110 ? 8.594 -20.391 -13.125 1 98.31 110 LYS B N 1
ATOM 2080 C CA . LYS B 1 110 ? 9.023 -21.469 -12.234 1 98.31 110 LYS B CA 1
ATOM 2081 C C . LYS B 1 110 ? 9.43 -20.906 -10.867 1 98.31 110 LYS B C 1
ATOM 2083 O O . LYS B 1 110 ? 10.562 -21.125 -10.414 1 98.31 110 LYS B O 1
ATOM 2088 N N . PRO B 1 111 ? 8.523 -20.219 -10.211 1 98.75 111 PRO B N 1
ATOM 2089 C CA . PRO B 1 111 ? 8.867 -19.688 -8.898 1 98.75 111 PRO B CA 1
ATOM 2090 C C . PRO B 1 111 ? 9.336 -20.75 -7.918 1 98.75 111 PRO B C 1
ATOM 2092 O O . PRO B 1 111 ? 8.93 -21.922 -8.031 1 98.75 111 PRO B O 1
ATOM 2095 N N . ASP B 1 112 ? 10.172 -20.359 -7.031 1 98.69 112 ASP B N 1
ATOM 2096 C CA . ASP B 1 112 ? 10.641 -21.297 -6.016 1 98.69 112 ASP B CA 1
ATOM 2097 C C . ASP B 1 112 ? 9.523 -21.641 -5.031 1 98.69 112 ASP B C 1
ATOM 2099 O O . ASP B 1 112 ? 9.469 -22.766 -4.516 1 98.69 112 ASP B O 1
ATOM 2103 N N . VAL B 1 113 ? 8.656 -20.703 -4.781 1 98.62 113 VAL B N 1
ATOM 2104 C CA . VAL B 1 113 ? 7.5 -20.922 -3.912 1 98.62 113 VAL B CA 1
ATOM 2105 C C . VAL B 1 113 ? 6.281 -20.188 -4.48 1 98.62 113 VAL B C 1
ATOM 2107 O O . VAL B 1 113 ? 6.383 -19.047 -4.914 1 98.62 113 VAL B O 1
ATOM 2110 N N . HIS B 1 114 ? 5.191 -20.859 -4.574 1 98.69 114 HIS B N 1
ATOM 2111 C CA . HIS B 1 114 ? 3.891 -20.281 -4.883 1 98.69 114 HIS B CA 1
ATOM 2112 C C . HIS B 1 114 ? 3.029 -20.156 -3.631 1 98.69 114 HIS B C 1
ATOM 2114 O O . HIS B 1 114 ? 2.779 -21.156 -2.947 1 98.69 114 HIS B O 1
ATOM 2120 N N . VAL B 1 115 ? 2.574 -18.938 -3.346 1 98 115 VAL B N 1
ATOM 2121 C CA . VAL B 1 115 ? 1.938 -18.656 -2.064 1 98 115 VAL B CA 1
ATOM 2122 C C . VAL B 1 115 ? 0.486 -18.234 -2.289 1 98 115 VAL B C 1
ATOM 2124 O O . VAL B 1 115 ? 0.197 -17.422 -3.166 1 98 115 VAL B O 1
ATOM 2127 N N . LYS B 1 116 ? -0.394 -18.828 -1.596 1 96.62 116 LYS B N 1
ATOM 2128 C CA . LYS B 1 116 ? -1.794 -18.406 -1.578 1 96.62 116 LYS B CA 1
ATOM 2129 C C . LYS B 1 116 ? -2.229 -18 -0.174 1 96.62 116 LYS B C 1
ATOM 2131 O O . LYS B 1 116 ? -1.476 -18.172 0.788 1 96.62 116 LYS B O 1
ATOM 2136 N N . GLY B 1 117 ? -3.359 -17.391 -0.08 1 92.31 117 GLY B N 1
ATOM 2137 C CA . GLY B 1 117 ? -3.912 -16.984 1.201 1 92.31 117 GLY B CA 1
ATOM 2138 C C . GLY B 1 117 ? -4.453 -18.141 2.018 1 92.31 117 GLY B C 1
ATOM 2139 O O . GLY B 1 117 ? -4.359 -19.297 1.598 1 92.31 117 GLY B O 1
ATOM 2140 N N . THR B 1 118 ? -5.035 -17.812 3.104 1 88.06 118 THR B N 1
ATOM 2141 C CA . THR B 1 118 ? -5.367 -18.797 4.129 1 88.06 118 THR B CA 1
ATOM 2142 C C . THR B 1 118 ? -6.652 -19.531 3.771 1 88.06 118 THR B C 1
ATOM 2144 O O . THR B 1 118 ? -7.094 -20.422 4.508 1 88.06 118 THR B O 1
ATOM 2147 N N . ASP B 1 119 ? -7.219 -19.141 2.602 1 85.75 119 ASP B N 1
ATOM 2148 C CA . ASP B 1 119 ? -8.352 -19.922 2.096 1 85.75 119 ASP B CA 1
ATOM 2149 C C . ASP B 1 119 ? -7.906 -21.297 1.608 1 85.75 119 ASP B C 1
ATOM 2151 O O . ASP B 1 119 ? -8.734 -22.172 1.373 1 85.75 119 ASP B O 1
ATOM 2155 N N . TYR B 1 120 ? -6.609 -21.484 1.554 1 87.81 120 TYR B N 1
ATOM 2156 C CA . TYR B 1 120 ? -6.027 -22.719 1.043 1 87.81 120 TYR B CA 1
ATOM 2157 C C . TYR B 1 120 ? -5.125 -23.359 2.086 1 87.81 120 TYR B C 1
ATOM 2159 O O . TYR B 1 120 ? -4.77 -22.734 3.086 1 87.81 120 TYR B O 1
ATOM 2167 N N . THR B 1 121 ? -4.895 -24.641 1.945 1 85.25 121 THR B N 1
ATOM 2168 C CA . THR B 1 121 ? -3.713 -25.312 2.484 1 85.25 121 THR B CA 1
ATOM 2169 C C . THR B 1 121 ? -2.678 -25.547 1.387 1 85.25 121 THR B C 1
ATOM 2171 O O . THR B 1 121 ? -3.008 -25.516 0.199 1 85.25 121 THR B O 1
ATOM 2174 N N . PRO B 1 122 ? -1.458 -25.75 1.79 1 84.94 122 PRO B N 1
ATOM 2175 C CA . PRO B 1 122 ? -0.448 -25.953 0.75 1 84.94 122 PRO B CA 1
ATOM 2176 C C . PRO B 1 122 ? -0.83 -27.078 -0.226 1 84.94 122 PRO B C 1
ATOM 2178 O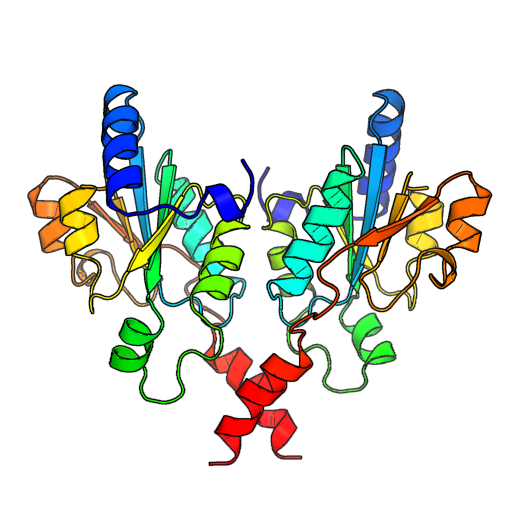 O . PRO B 1 122 ? -0.576 -26.953 -1.428 1 84.94 122 PRO B O 1
ATOM 2181 N N . ASP B 1 123 ? -1.562 -28.031 0.23 1 85.94 123 ASP B N 1
ATOM 2182 C CA . ASP B 1 123 ? -1.902 -29.188 -0.602 1 85.94 123 ASP B CA 1
ATOM 2183 C C . ASP B 1 123 ? -3.182 -28.938 -1.396 1 85.94 123 ASP B C 1
ATOM 2185 O O . ASP B 1 123 ? -3.471 -29.641 -2.361 1 85.94 123 ASP B O 1
ATOM 2189 N N . SER B 1 124 ? -3.896 -27.875 -1.062 1 90.75 124 SER B N 1
ATOM 2190 C CA . SER B 1 124 ? -5.172 -27.625 -1.725 1 90.75 124 SER B CA 1
ATOM 2191 C C . SER B 1 124 ? -5.043 -26.547 -2.797 1 90.75 124 SER B C 1
ATOM 2193 O O . SER B 1 124 ? -6 -26.266 -3.525 1 90.75 124 SER B O 1
ATOM 2195 N N . ILE B 1 125 ? -3.83 -26.047 -2.871 1 92.88 125 ILE B N 1
ATOM 2196 C CA . ILE B 1 125 ? -3.59 -25.062 -3.916 1 92.88 125 ILE B CA 1
ATOM 2197 C C . ILE B 1 125 ? -3.74 -25.719 -5.289 1 92.88 125 ILE B C 1
ATOM 2199 O O . ILE B 1 125 ? -3.043 -26.688 -5.602 1 92.88 125 ILE B O 1
ATOM 2203 N N . PRO B 1 126 ? -4.613 -25.141 -6.145 1 93.06 126 PRO B N 1
ATOM 2204 C CA . PRO B 1 126 ? -4.973 -25.797 -7.406 1 93.06 126 PRO B CA 1
ATOM 2205 C C . PRO B 1 126 ? -3.775 -26 -8.328 1 93.06 126 PRO B C 1
ATOM 2207 O O . PRO B 1 126 ? -3.74 -26.969 -9.094 1 93.06 126 PRO B O 1
ATOM 2210 N N . GLU B 1 127 ? -2.852 -25.109 -8.289 1 95.38 127 GLU B N 1
ATOM 2211 C CA . GLU B 1 127 ? -1.732 -25.156 -9.227 1 95.38 127 GLU B CA 1
ATOM 2212 C C . GLU B 1 127 ? -0.53 -25.875 -8.617 1 95.38 127 GLU B C 1
ATOM 2214 O O . GLU B 1 127 ? 0.584 -25.781 -9.133 1 95.38 127 GLU B O 1
ATOM 2219 N N . ALA B 1 128 ? -0.715 -26.609 -7.484 1 95.56 128 ALA B N 1
ATOM 2220 C CA . ALA B 1 128 ? 0.389 -27.219 -6.75 1 95.56 128 ALA B CA 1
ATOM 2221 C C . ALA B 1 128 ? 1.143 -28.219 -7.621 1 95.56 128 ALA B C 1
ATOM 2223 O O . ALA B 1 128 ? 2.371 -28.312 -7.547 1 95.56 128 ALA B O 1
ATOM 2224 N N . ASP B 1 129 ? 0.416 -28.953 -8.398 1 95.38 129 ASP B N 1
ATOM 2225 C CA . ASP B 1 129 ? 1.026 -29.953 -9.266 1 95.38 129 ASP B CA 1
ATOM 2226 C C . ASP B 1 129 ? 1.997 -29.312 -10.25 1 95.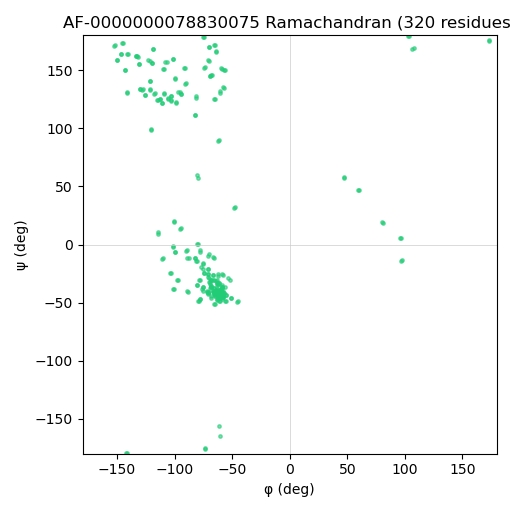38 129 ASP B C 1
ATOM 2228 O O . ASP B 1 129 ? 3.092 -29.828 -10.484 1 95.38 129 ASP B O 1
ATOM 2232 N N . GLU B 1 130 ? 1.562 -28.172 -10.82 1 95.69 130 GLU B N 1
ATOM 2233 C CA . GLU B 1 130 ? 2.418 -27.438 -11.75 1 95.69 130 GLU B CA 1
ATOM 2234 C C . GLU B 1 130 ? 3.711 -26.984 -11.07 1 95.69 130 GLU B C 1
ATOM 2236 O O . GLU B 1 130 ? 4.789 -27.078 -11.656 1 95.69 130 GLU B O 1
ATOM 2241 N N . VAL B 1 131 ? 3.639 -26.562 -9.867 1 97.44 131 VAL B N 1
ATOM 2242 C CA . VAL B 1 131 ? 4.773 -26.047 -9.117 1 97.44 131 VAL B CA 1
ATOM 2243 C C . VAL B 1 131 ? 5.723 -27.188 -8.75 1 97.44 131 VAL B C 1
ATOM 2245 O O . VAL B 1 131 ? 6.941 -27.062 -8.891 1 97.44 131 VAL B O 1
ATOM 2248 N N . ARG B 1 132 ? 5.184 -28.266 -8.359 1 95.81 132 ARG B N 1
ATOM 2249 C CA . ARG B 1 132 ? 5.984 -29.406 -7.918 1 95.81 132 ARG B CA 1
ATOM 2250 C C . ARG B 1 132 ? 6.707 -30.047 -9.094 1 95.81 132 ARG B C 1
ATOM 2252 O O . ARG B 1 132 ? 7.781 -30.625 -8.922 1 95.81 132 ARG B O 1
ATOM 2259 N N . ALA B 1 133 ? 6.113 -29.922 -10.195 1 96.5 133 ALA B N 1
ATOM 2260 C CA . ALA B 1 133 ? 6.625 -30.578 -11.391 1 96.5 133 ALA B CA 1
ATOM 2261 C C . ALA B 1 133 ? 8.055 -30.141 -11.688 1 96.5 133 ALA B C 1
ATOM 2263 O O . ALA B 1 133 ? 8.828 -30.906 -12.281 1 96.5 133 ALA B O 1
ATOM 2264 N N . TYR B 1 134 ? 8.414 -28.953 -11.25 1 97 134 TYR B N 1
ATOM 2265 C CA . TYR B 1 134 ? 9.773 -28.516 -11.508 1 97 134 TYR B CA 1
ATOM 2266 C C . TYR B 1 134 ? 10.555 -28.375 -10.211 1 97 134 TYR B C 1
ATOM 2268 O O . TYR B 1 134 ? 11.625 -27.75 -10.18 1 97 134 TYR B O 1
ATOM 2276 N N . GLY B 1 135 ? 9.984 -28.859 -9.117 1 97.25 135 GLY B N 1
ATOM 2277 C CA . GLY B 1 135 ? 10.719 -28.906 -7.863 1 97.25 135 GLY B CA 1
ATOM 2278 C C . GLY B 1 135 ? 10.422 -27.719 -6.961 1 97.25 135 GLY B C 1
ATOM 2279 O O . GLY B 1 135 ? 11.094 -27.531 -5.945 1 97.25 135 GLY B O 1
ATOM 2280 N N . GLY B 1 136 ? 9.5 -26.891 -7.348 1 97.88 136 GLY B N 1
ATOM 2281 C CA . GLY B 1 136 ? 9.07 -25.812 -6.473 1 97.88 136 GLY B CA 1
ATOM 2282 C C . GLY B 1 136 ? 8.18 -26.281 -5.336 1 97.88 136 GLY B C 1
ATOM 2283 O O . GLY B 1 136 ? 7.871 -27.469 -5.234 1 97.88 136 GLY B O 1
ATOM 2284 N N . ARG B 1 137 ? 7.77 -25.344 -4.484 1 97.62 137 ARG B N 1
ATOM 2285 C CA . ARG B 1 137 ? 6.867 -25.688 -3.389 1 97.62 137 ARG B CA 1
ATOM 2286 C C . ARG B 1 137 ? 5.727 -24.672 -3.287 1 97.62 137 ARG B C 1
ATOM 2288 O O . ARG B 1 137 ? 5.809 -23.578 -3.85 1 97.62 137 ARG B O 1
ATOM 2295 N N . THR B 1 138 ? 4.684 -25.078 -2.59 1 97.94 138 THR B N 1
ATOM 2296 C CA . THR B 1 138 ? 3.559 -24.203 -2.297 1 97.94 138 THR B CA 1
ATOM 2297 C C . THR B 1 138 ? 3.529 -23.828 -0.817 1 97.94 138 THR B C 1
ATOM 2299 O O . THR B 1 138 ? 4.078 -24.547 0.018 1 97.94 138 THR B O 1
ATOM 2302 N N . ALA B 1 139 ? 3.012 -22.688 -0.505 1 97.56 139 ALA B N 1
ATOM 2303 C CA . ALA B 1 139 ? 2.865 -22.219 0.872 1 97.56 139 ALA B CA 1
ATOM 2304 C C . ALA B 1 139 ? 1.605 -21.375 1.035 1 97.56 139 ALA B C 1
ATOM 2306 O O . ALA B 1 139 ? 0.985 -20.984 0.047 1 97.56 139 ALA B O 1
ATOM 2307 N N . VAL B 1 140 ? 1.253 -21.219 2.256 1 95.5 140 VAL B N 1
ATOM 2308 C CA . VAL B 1 140 ? 0.131 -20.359 2.617 1 95.5 140 VAL B CA 1
ATOM 2309 C C . VAL B 1 140 ? 0.608 -19.266 3.559 1 95.5 140 VAL B C 1
ATOM 2311 O O . VAL B 1 140 ? 1.47 -19.484 4.41 1 95.5 140 VAL B O 1
ATOM 2314 N N . SER B 1 141 ? 0.094 -18.109 3.352 1 94.06 141 SER B N 1
ATOM 2315 C CA . SER B 1 141 ? 0.452 -16.984 4.207 1 94.06 141 SER B CA 1
ATOM 2316 C C . SER B 1 141 ? -0.759 -16.109 4.5 1 94.06 141 SER B C 1
ATOM 2318 O O . SER B 1 141 ? -1.765 -16.172 3.791 1 94.06 141 SER B O 1
ATOM 2320 N N . GLY B 1 142 ? -0.62 -15.227 5.551 1 89.19 142 GLY B N 1
ATOM 2321 C CA . GLY B 1 142 ? -1.683 -14.328 5.965 1 89.19 142 GLY B CA 1
ATOM 2322 C C . GLY B 1 142 ? -2.348 -14.742 7.262 1 89.19 142 GLY B C 1
ATOM 2323 O O . GLY B 1 142 ? -1.943 -15.727 7.887 1 89.19 142 GLY B O 1
ATOM 2324 N N . ASP B 1 143 ? -3.213 -13.828 7.883 1 77.5 143 ASP B N 1
ATOM 2325 C CA . ASP B 1 143 ? -3.9 -14.109 9.141 1 77.5 143 ASP B CA 1
ATOM 2326 C C . ASP B 1 143 ? -5.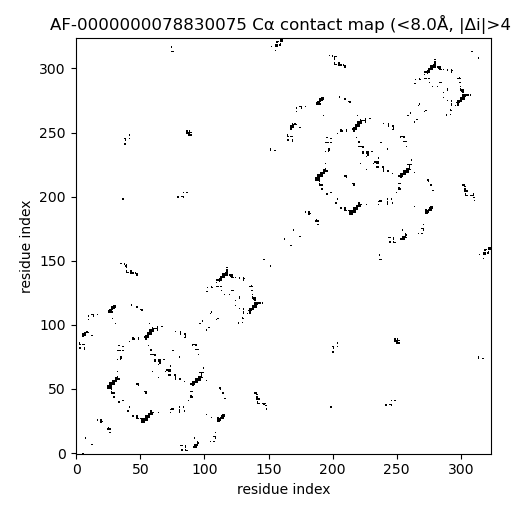156 -14.953 8.906 1 77.5 143 ASP B C 1
ATOM 2328 O O . ASP B 1 143 ? -5.867 -14.75 7.918 1 77.5 143 ASP B O 1
ATOM 2332 N N . PRO B 1 144 ? -5.215 -16.094 9.641 1 62.06 144 PRO B N 1
ATOM 2333 C CA . PRO B 1 144 ? -6.398 -16.938 9.469 1 62.06 144 PRO B CA 1
ATOM 2334 C C . PRO B 1 144 ? -7.699 -16.141 9.461 1 62.06 144 PRO B C 1
ATOM 2336 O O . PRO B 1 144 ? -8.672 -16.547 8.812 1 62.06 144 PRO B O 1
ATOM 2339 N N . LYS B 1 145 ? -8 -15.125 10.492 1 56.22 145 LYS B N 1
ATOM 2340 C CA . LYS B 1 145 ? -9.258 -14.391 10.617 1 56.22 145 LYS B CA 1
ATOM 2341 C C . LYS B 1 145 ? -9.32 -13.242 9.617 1 56.22 145 LYS B C 1
ATOM 2343 O O . LYS B 1 145 ? -8.57 -12.266 9.734 1 56.22 145 LYS B O 1
ATOM 2348 N N . ASP B 1 146 ? -9.195 -13.477 8.406 1 48.59 146 ASP B N 1
ATOM 2349 C CA . ASP B 1 146 ? -8.992 -12.508 7.34 1 48.59 146 ASP B CA 1
ATOM 2350 C C . ASP B 1 146 ? -10.172 -11.547 7.238 1 48.59 146 ASP B C 1
ATOM 2352 O O . ASP B 1 146 ? -11.32 -11.977 7.172 1 48.59 146 ASP B O 1
ATOM 2356 N N . HIS B 1 147 ? -10.219 -10.477 7.898 1 49.69 147 HIS B N 1
ATOM 2357 C CA . HIS B 1 147 ? -11.258 -9.453 7.887 1 49.69 147 HIS B CA 1
ATOM 2358 C C . HIS B 1 147 ? -11.625 -9.055 6.461 1 49.69 147 HIS B C 1
ATOM 2360 O O . HIS B 1 147 ? -12.016 -7.914 6.207 1 49.69 147 HIS B O 1
ATOM 2366 N N . SER B 1 148 ? -11.602 -9.789 5.43 1 48.62 148 SER B N 1
ATOM 2367 C CA . SER B 1 148 ? -11.406 -9.438 4.027 1 48.62 148 SER B CA 1
ATOM 2368 C C . SER B 1 148 ? -12.508 -8.508 3.531 1 48.62 148 SER B C 1
ATOM 2370 O O . SER B 1 148 ? -13.406 -8.141 4.289 1 48.62 148 SER B O 1
ATOM 2372 N N . THR B 1 149 ? -12.789 -8.477 2.094 1 48.81 149 THR B N 1
ATOM 2373 C CA . THR B 1 149 ? -13.57 -7.664 1.168 1 48.81 149 THR B CA 1
ATOM 2374 C C . THR B 1 149 ? -15.047 -7.672 1.555 1 48.81 149 THR B C 1
ATOM 2376 O O . THR B 1 149 ? -15.711 -6.633 1.511 1 48.81 149 THR B O 1
ATOM 2379 N N . THR B 1 150 ? -15.469 -8.875 2.012 1 47.47 150 THR B N 1
ATOM 2380 C CA . THR B 1 150 ? -16.906 -9 2.258 1 47.47 150 THR B CA 1
ATOM 2381 C C . THR B 1 150 ? -17.328 -8.109 3.416 1 47.47 150 THR B C 1
ATOM 2383 O O . THR B 1 150 ? -18.375 -7.457 3.35 1 47.47 150 THR B O 1
ATOM 2386 N N . ASP B 1 151 ? -16.469 -8.094 4.426 1 53.28 151 ASP B N 1
ATOM 2387 C CA . ASP B 1 151 ? -16.812 -7.273 5.582 1 53.28 151 ASP B CA 1
ATOM 2388 C C . ASP B 1 151 ? -16.766 -5.789 5.242 1 53.28 151 ASP B C 1
ATOM 2390 O O . ASP B 1 151 ? -17.625 -5.016 5.672 1 53.28 151 ASP B O 1
ATOM 2394 N N . LEU B 1 152 ? -15.812 -5.504 4.402 1 56.06 152 LEU B N 1
ATOM 2395 C CA . LEU B 1 152 ? -15.711 -4.117 3.967 1 56.06 152 LEU B CA 1
ATOM 2396 C C . LEU B 1 152 ? -16.891 -3.734 3.09 1 56.06 152 LEU B C 1
ATOM 2398 O O . LEU B 1 152 ? -17.469 -2.658 3.254 1 56.06 152 LEU B O 1
ATOM 2402 N N . ALA B 1 153 ? -17.219 -4.656 2.143 1 55.38 153 ALA B N 1
ATOM 2403 C CA . ALA B 1 153 ? -18.391 -4.422 1.296 1 55.38 153 ALA B CA 1
ATOM 2404 C C . ALA B 1 153 ? -19.656 -4.305 2.133 1 55.38 153 ALA B C 1
ATOM 2406 O O . ALA B 1 153 ? -20.5 -3.449 1.872 1 55.38 153 ALA B O 1
ATOM 2407 N N . ARG B 1 154 ? -19.688 -5.172 3.111 1 52.97 154 ARG B N 1
ATOM 2408 C CA . ARG B 1 154 ? -20.844 -5.133 4.004 1 52.97 154 ARG B CA 1
ATOM 2409 C C . ARG B 1 154 ? -20.906 -3.803 4.746 1 52.97 154 ARG B C 1
ATOM 2411 O O . ARG B 1 154 ? -21.984 -3.227 4.898 1 52.97 154 ARG B O 1
ATOM 2418 N N . ARG B 1 155 ? -19.766 -3.396 5.109 1 54.44 155 ARG B N 1
ATOM 2419 C CA . ARG B 1 155 ? -19.688 -2.131 5.836 1 54.44 155 ARG B CA 1
ATOM 2420 C C . ARG B 1 155 ? -20.047 -0.959 4.922 1 54.44 155 ARG B C 1
ATOM 2422 O O . ARG B 1 155 ? -20.703 -0.006 5.355 1 54.44 155 ARG B O 1
ATOM 2429 N N . LEU B 1 156 ? -19.672 -1.072 3.715 1 58.06 156 LEU B N 1
ATOM 2430 C CA . LEU B 1 156 ? -19.969 -0.029 2.74 1 58.06 156 LEU B CA 1
ATOM 2431 C C . LEU B 1 156 ? -21.422 -0.116 2.275 1 58.06 156 LEU B C 1
ATOM 2433 O O . LEU B 1 156 ? -22.047 0.907 1.987 1 58.06 156 LEU B O 1
ATOM 2437 N N . GLY B 1 157 ? -21.922 -1.236 1.942 1 52.66 157 GLY B N 1
ATOM 2438 C CA . GLY B 1 157 ? -23.297 -1.493 1.527 1 52.66 157 GLY B CA 1
ATOM 2439 C C . GLY B 1 157 ? -24.312 -1.133 2.588 1 52.66 157 GLY B C 1
ATOM 2440 O O . GLY B 1 157 ? -25.5 -0.945 2.281 1 52.66 157 GLY B O 1
ATOM 2441 N N . ARG B 1 158 ? -23.969 -1.433 3.781 1 47.22 158 ARG B N 1
ATOM 2442 C CA . ARG B 1 158 ? -24.953 -1.117 4.809 1 47.22 158 ARG B CA 1
ATOM 2443 C C . ARG B 1 158 ? -25.281 0.374 4.82 1 47.22 158 ARG B C 1
ATOM 2445 O O . ARG B 1 158 ? -26.328 0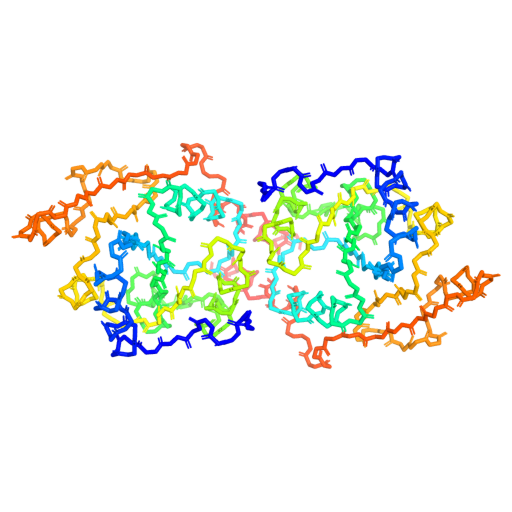.785 5.32 1 47.22 158 ARG B O 1
ATOM 2452 N N . GLU B 1 159 ? -24.391 1.24 4.586 1 44.34 159 GLU B N 1
ATOM 2453 C CA . GLU B 1 159 ? -24.797 2.637 4.703 1 44.34 159 GLU B CA 1
ATOM 2454 C C . GLU B 1 159 ? -25.641 3.07 3.502 1 44.34 159 GLU B C 1
ATOM 2456 O O . GLU B 1 159 ? -26.188 4.172 3.488 1 44.34 159 GLU B O 1
ATOM 2461 N N . GLY B 1 160 ? -25.625 2.436 2.334 1 38.97 160 GLY B N 1
ATOM 2462 C CA . GLY B 1 160 ? -26.609 2.834 1.337 1 38.97 160 GLY B CA 1
ATOM 2463 C C . GLY B 1 160 ? -28.031 2.574 1.769 1 38.97 160 GLY B C 1
ATOM 2464 O O . GLY B 1 160 ? -28.969 2.934 1.062 1 38.97 160 GLY B O 1
ATOM 2465 N N . SER B 1 161 ? -28.281 1.638 2.518 1 36.09 161 SER B N 1
ATOM 2466 C CA . SER B 1 161 ? -29.688 1.381 2.768 1 36.09 161 SER B CA 1
ATOM 2467 C C . SER B 1 161 ? -30.266 2.369 3.779 1 36.09 161 SER B C 1
ATOM 2469 O O . SER B 1 161 ? -31.422 2.252 4.184 1 36.09 161 SER B O 1
ATOM 2471 N N . GLY B 1 162 ? -29.5 3.232 4.414 1 30.81 162 GLY B N 1
ATOM 2472 C CA . GLY B 1 162 ? -30.344 4.176 5.137 1 30.81 162 GLY B CA 1
ATOM 2473 C C . GLY B 1 162 ? -30.719 5.391 4.312 1 30.81 162 GLY B C 1
ATOM 2474 O O . GLY B 1 162 ? -30.062 5.707 3.324 1 30.81 162 GLY B O 1
#

Nearest PDB structures (foldseek):
  5xf2-assembly1_A  TM=9.288E-01  e=2.325E-15  Burkholderia pseudomallei K96243
  5x9q-assembly1_B  TM=8.727E-01  e=1.142E-15  Burkholderia pseudomallei K96243
  3glv-assembly1_B  TM=8.471E-01  e=1.015E-09  Thermoplasma volcanium GSS1
  3hl4-assembly1_A  TM=7.935E-01  e=5.706E-07  Rattus norvegicus
  2x3f-assembly1_B  TM=7.097E-01  e=1.869E-05  Staphylococcus aureus subsp. aureus MRSA252

pLDDT: mean 90.42, std 15.57, range [30.75, 98.94]

InterPro domains:
  IPR004821 Cytidyltransferase-like domain [PF01467] (29-132)
  IPR004821 Cytidyltransferase-like domain [TIGR00125] (27-89)
  IPR014729 Rossmann-like alpha/beta/alpha sandwich fold [G3DSA:3.40.50.620] (1-159)
  IPR050385 Archaeal FAD synthase [PTHR43793] (15-156)

Organism: Myxococcus xanthus (strain DK1622) (NCBI:txid246197)

Sequence (324 aa):
MSTLEKIQSLAKVAEERERWRAEGRTVALANGVFDLLHVGHVRYLEGARALADVLVVAVNSDASTRAYKGPGRPYIPEGERAELVAALACTDRVIVFDESNVRVIIRALKPDVHVKGTDYTPDSIPEADEVRAYGGRTAVSGDPKDHSTTDLARRLGREGSGMSTLEKIQSLAKVAEERERWRAEGRTVALANGVFDLLHVGHVRYLEGARALADVLVVAVNSDASTRAYKGPGRPYIPEGERAELVAALACTDRVIVFDESNVRVIIRALKPDVHVKGTDYTPDSIPEADEVRAYGGRTAVSGDPKDHSTTDLARRLGREGSG

Radius of gyration: 20.56 Å; Cα contacts (8 Å, |Δi|>4): 623; chains: 2; bounding box: 53×61×42 Å

Secondary structure (DSSP, 8-state):
--TGGGB--HHHHHHHHHHHHHTT--EEEEEE--SS--HHHHHHHHHHHTTSSEEEEEEE-HHHHHHHH-TT--SS-HHHHHHHHHTBTT-SEEEEE-SSSSHHHHHHH--SEEEE-TTS-GGG-TTHHHHHTTT-EEEE-S-SS---HHHHHHHHHSSTT-/--TGGGB--HHHHHHHHHHHHHTT--EEEEEE--SS--HHHHHHHHHHHTTSSEEEEEEE-HHHHHHHH-TT--SS-HHHHHHHHHTBTT-SEEEEE-SSSSHHHHHHH--SEEEE-TTS-GGG-TTHHHHHTTT-EEEE-S-SS---HHHHHHHHHSGGG-

Foldseek 3Di:
DDLVVQEDELVVVLVVLVVCVVVVWAEEEEEDAQLDPDVQVVFFLLFRLVVTVAYEYEHEAQQLQCVVPHPPDDVDHRVVSSSVVSPDPSHRHYYYDHDNDCLVSCVSNLGQEYEYEPVDAQVRPPCQCSNPVVPHGYHYTGDNVRCDPVVVVVVVVVVVVD/DDLVVQEDELVVVLVVLVVCVVVVWAEEEEEDAQLDPDVQVVFFLLFRLVVTVAYEYEHEAQQLQCVVPHPPDDVDHRVVSSSVVSPDPSHRHYYYDHDNDCLVSCVSNLGQEYEYEPVDAQVRPPCQCSNPVVPHGYYYTGDNVRCDDVVVVVVVVVVVVD